Protein AF-A0A2E5JJF9-F1 (afdb_monomer)

pLDDT: mean 82.25, std 17.42, range [35.53, 98.69]

Mean predicted aligned error: 13.77 Å

Sequence (293 aa):
MITDGSVAKARISKMKNNDGVIAGKVRGDGYLSDSIPNEFDAYQDQVLAQTKLASETQARVKKNGEMWSAGLSDKELRRTLVESGVISERERRRKAAANLASHHINLRYSTSIVPQTTEIDPNHNGNNFGMALGYEYLLEHASEKFSNWSIEGTIERGISYQDIGGSGINGRIAWGALGFQLHWYPYYKPTAIRKFIPFFGVGLKRGNGDLQSAFLSQSYDVQYLGTDLHAGLRFRFKAGDELNSTSSMGMGFFAMASMENNRVNITTGVEDNIDSVYDISEVRYAFGVSAFF

Radius of gyration: 29.31 Å; Cα contacts (8 Å, |Δi|>4): 607; chains: 1; bounding box: 60×34×93 Å

Nearest PDB structures (foldseek):
  3dzm-assembly1_A  TM=4.151E-01  e=2.104E-04  Thermus thermophilus HB27
  1uyn-assembly1_X  TM=3.511E-01  e=7.162E-05  Neisseria meningitidis
  6r2q-assembly1_B  TM=2.626E-01  e=4.349E-02  Shewanella baltica
  1fep-assembly1_A  TM=2.832E-01  e=2.253E-01  Escherichia coli K-12
  4epa-assembly1_A  TM=2.631E-01  e=4.204E-01  Yersinia pestis

Foldseek 3Di:
DDDPVPVVVVVVVVPDDPPRDDQADQQPVRDGDNDDDDVVSVVVVVVVVLVDQQPVVVVLCVVVPPCSCVPPDPVRVVVVRVVSSVVVVVVVVVVVLLVDFKKKKKKKKKWFPDWQAAPLDPPQGDIKIKIKIKIKGQCCNVDVVRQQKIKIKMKMWIWHWHDWAPPRFIKIKTKIKIKMKMKGFDPDGPSDAQDWTKIKMKMKMKIKTWIDGPPDPDIFIKIKIKIKTKIKIKHWHDALSPPPDPDVKTKIKMKMKIWMKMKMATPDDDPDPTDRIDIDTTIMIMIIMMMID

Structure (mmCIF, N/CA/C/O backbone):
data_AF-A0A2E5JJF9-F1
#
_entry.id   AF-A0A2E5JJF9-F1
#
loop_
_atom_site.group_PDB
_atom_site.id
_atom_site.type_symbol
_atom_site.label_atom_id
_atom_site.label_alt_id
_atom_site.label_comp_id
_atom_site.label_asym_id
_atom_site.label_entity_id
_atom_site.label_seq_id
_atom_site.pdbx_PDB_ins_code
_atom_site.Cartn_x
_atom_site.Cartn_y
_atom_site.Cartn_z
_atom_site.occupancy
_atom_site.B_iso_or_equiv
_atom_site.auth_seq_id
_atom_site.auth_comp_id
_atom_site.auth_asym_id
_atom_site.auth_atom_id
_atom_site.pdbx_PDB_model_num
ATOM 1 N N . MET A 1 1 ? -6.969 18.461 62.561 1.00 47.62 1 MET A N 1
ATOM 2 C CA . MET A 1 1 ? -5.930 18.967 61.641 1.00 47.62 1 MET A CA 1
ATOM 3 C C . MET A 1 1 ? -4.682 18.114 61.835 1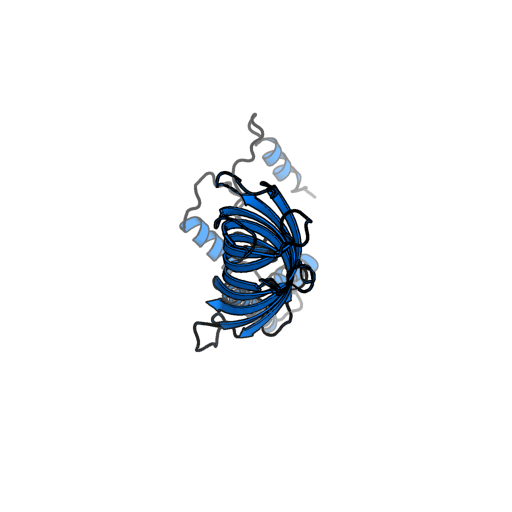.00 47.62 1 MET A C 1
ATOM 5 O O . MET A 1 1 ? -3.876 18.405 62.703 1.00 47.62 1 MET A O 1
ATOM 9 N N . ILE A 1 2 ? -4.591 17.001 61.104 1.00 35.53 2 ILE A N 1
ATOM 10 C CA . ILE A 1 2 ? -3.399 16.150 60.981 1.00 35.53 2 ILE A CA 1
ATOM 11 C C . ILE A 1 2 ? -3.338 15.796 59.494 1.00 35.53 2 ILE A C 1
ATOM 13 O O . ILE A 1 2 ? -4.333 15.373 58.912 1.00 35.53 2 ILE A O 1
ATOM 17 N N . THR A 1 3 ? -2.224 16.120 58.852 1.00 41.38 3 THR A 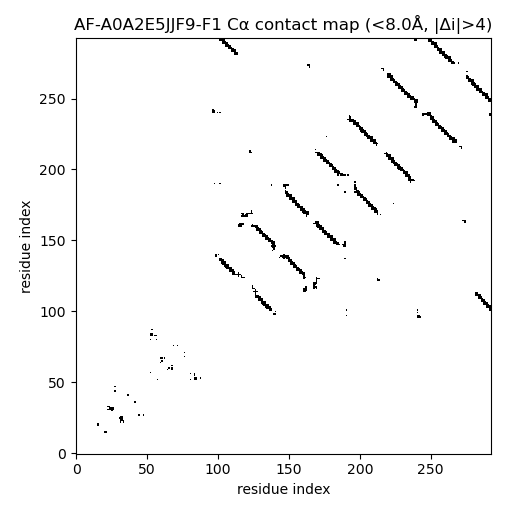N 1
ATOM 18 C CA . THR A 1 3 ? -2.034 16.068 57.403 1.00 41.38 3 THR A CA 1
ATOM 19 C C . THR A 1 3 ? -1.588 14.671 56.960 1.00 41.38 3 THR A C 1
ATOM 21 O O . THR A 1 3 ? -0.406 14.327 57.026 1.00 41.38 3 THR A O 1
ATOM 24 N N . ASP A 1 4 ? -2.535 13.898 56.419 1.00 48.16 4 ASP A N 1
ATOM 25 C CA . ASP A 1 4 ? -2.339 12.554 55.834 1.00 48.16 4 ASP A CA 1
ATOM 26 C C . ASP A 1 4 ? -1.377 12.512 54.624 1.00 48.16 4 ASP A C 1
ATOM 28 O O . ASP A 1 4 ? -0.955 11.452 54.169 1.00 48.16 4 ASP A O 1
ATOM 32 N N . GLY A 1 5 ? -0.955 13.670 54.107 1.00 46.09 5 GLY A N 1
ATOM 33 C CA . GLY A 1 5 ? -0.013 13.767 52.986 1.00 46.09 5 GLY A CA 1
ATOM 34 C C . GLY A 1 5 ? 1.461 13.517 53.338 1.00 46.09 5 GLY A C 1
ATOM 35 O O . GLY A 1 5 ? 2.289 13.406 52.431 1.00 46.09 5 GLY A O 1
ATOM 36 N N . SER A 1 6 ? 1.818 13.448 54.625 1.00 45.44 6 SER A N 1
ATOM 37 C CA . SER A 1 6 ? 3.223 13.353 55.063 1.00 45.44 6 SER A CA 1
ATOM 38 C C . SER A 1 6 ? 3.755 11.914 55.108 1.00 45.44 6 SER A C 1
ATOM 40 O O . SER A 1 6 ? 4.915 11.675 54.768 1.00 45.44 6 SER A O 1
ATOM 42 N N . VAL A 1 7 ? 2.900 10.932 55.413 1.00 50.50 7 VAL A N 1
ATOM 43 C CA . VAL A 1 7 ? 3.298 9.517 55.530 1.00 50.50 7 VAL A CA 1
ATOM 44 C C . VAL A 1 7 ? 3.497 8.870 54.153 1.00 50.50 7 VAL A C 1
ATOM 46 O O . VAL A 1 7 ? 4.432 8.091 53.960 1.00 50.50 7 VAL A O 1
ATOM 49 N N . ALA A 1 8 ? 2.687 9.254 53.160 1.00 49.91 8 ALA A N 1
ATOM 50 C CA . ALA A 1 8 ? 2.814 8.758 51.787 1.00 49.91 8 ALA A CA 1
ATOM 51 C C . ALA A 1 8 ? 4.106 9.247 51.106 1.00 49.91 8 ALA A C 1
ATOM 53 O O . ALA A 1 8 ? 4.812 8.463 50.471 1.00 49.91 8 ALA A O 1
ATOM 54 N N . LYS A 1 9 ? 4.480 10.522 51.300 1.00 49.75 9 LYS A N 1
ATOM 55 C CA . LYS A 1 9 ? 5.733 11.072 50.751 1.00 49.75 9 LYS A CA 1
ATOM 56 C C . LYS A 1 9 ? 6.980 10.502 51.439 1.00 49.75 9 LYS A C 1
ATOM 58 O O . LYS A 1 9 ? 7.976 10.272 50.760 1.00 49.75 9 LYS A O 1
ATOM 63 N N . ALA A 1 10 ? 6.906 10.199 52.738 1.00 46.06 10 ALA A N 1
ATOM 64 C CA . ALA A 1 10 ? 8.010 9.592 53.487 1.00 46.06 10 ALA A CA 1
ATOM 65 C C . ALA A 1 10 ? 8.261 8.110 53.134 1.00 46.06 10 ALA A C 1
ATOM 67 O O . ALA A 1 10 ? 9.386 7.628 53.273 1.00 46.06 10 ALA A O 1
ATOM 68 N N . ARG A 1 11 ? 7.243 7.378 52.653 1.00 48.16 11 ARG A N 1
ATOM 69 C CA . ARG A 1 11 ? 7.413 5.992 52.175 1.00 48.16 11 ARG A CA 1
ATOM 70 C C . ARG A 1 11 ? 7.998 5.921 50.765 1.00 48.16 11 ARG A C 1
ATOM 72 O O . ARG A 1 11 ? 8.868 5.092 50.526 1.00 48.16 11 ARG A O 1
ATOM 79 N N . ILE A 1 12 ? 7.618 6.840 49.875 1.00 48.91 12 ILE A N 1
AT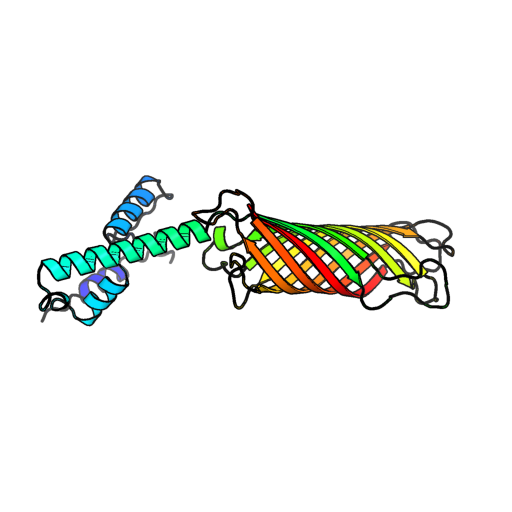OM 80 C CA . ILE A 1 12 ? 8.170 6.912 48.511 1.00 48.91 12 ILE A CA 1
ATOM 81 C C . ILE A 1 12 ? 9.648 7.346 48.531 1.00 48.91 12 ILE A C 1
ATOM 83 O O . ILE A 1 12 ? 10.447 6.845 47.744 1.00 48.91 12 ILE A O 1
ATOM 87 N N . SER A 1 13 ? 10.057 8.225 49.457 1.00 45.91 13 SER A N 1
ATOM 88 C CA . SER A 1 13 ? 11.456 8.675 49.539 1.00 45.91 13 SER A CA 1
ATOM 89 C C . SER A 1 13 ? 12.419 7.638 50.129 1.00 45.91 13 SER A C 1
ATOM 91 O O . SER A 1 13 ? 13.621 7.758 49.918 1.00 45.91 13 SER A O 1
ATOM 93 N N . LYS A 1 14 ? 11.920 6.624 50.852 1.00 45.66 14 LYS A N 1
ATOM 94 C CA . LYS A 1 14 ? 12.734 5.515 51.388 1.00 45.66 14 LYS A CA 1
ATOM 95 C C . LYS A 1 14 ? 12.866 4.319 50.436 1.00 45.66 14 LYS A C 1
ATOM 97 O O . LYS A 1 14 ? 13.541 3.360 50.787 1.00 45.66 14 LYS A O 1
ATOM 102 N N . MET A 1 15 ? 12.250 4.368 49.254 1.00 48.25 15 MET A N 1
ATOM 103 C CA . MET A 1 15 ? 12.173 3.242 48.312 1.00 48.25 15 MET A CA 1
ATOM 104 C C . MET A 1 15 ? 12.721 3.603 46.924 1.00 48.25 15 MET A C 1
ATOM 106 O O . MET A 1 15 ? 12.151 3.250 45.896 1.00 48.25 15 MET A O 1
ATOM 110 N N . LYS A 1 16 ? 13.849 4.321 46.890 1.00 43.47 16 LYS A N 1
ATOM 111 C CA . LYS A 1 16 ? 14.747 4.327 45.731 1.00 43.47 16 LYS A CA 1
ATOM 112 C C . LYS A 1 16 ? 15.924 3.413 46.060 1.00 43.47 16 LYS A C 1
ATOM 114 O O . LYS A 1 16 ? 16.729 3.759 46.918 1.00 43.47 16 LYS A O 1
ATOM 119 N N . ASN A 1 17 ? 16.018 2.265 45.391 1.00 48.81 17 ASN A N 1
ATOM 120 C CA . ASN A 1 17 ? 17.289 1.545 45.315 1.00 48.81 17 ASN A CA 1
ATOM 121 C C . ASN A 1 17 ? 18.295 2.391 44.517 1.00 48.81 17 ASN A C 1
ATOM 123 O O . ASN A 1 17 ? 17.897 3.193 43.666 1.00 48.81 17 ASN A O 1
ATOM 127 N N . ASN A 1 18 ? 19.587 2.202 44.800 1.00 47.34 18 ASN A N 1
ATOM 128 C CA . ASN A 1 18 ? 20.713 2.974 44.252 1.00 47.34 18 ASN A CA 1
ATOM 129 C C . ASN A 1 18 ? 20.815 2.998 42.712 1.00 47.34 18 ASN A C 1
ATOM 131 O O . ASN A 1 18 ? 21.579 3.799 42.184 1.00 47.34 18 ASN A O 1
ATOM 135 N N . ASP A 1 19 ? 20.005 2.215 41.996 1.00 53.25 19 ASP A N 1
ATOM 136 C CA . ASP A 1 19 ? 20.115 2.040 40.543 1.00 53.25 19 ASP A CA 1
ATOM 137 C C . ASP A 1 19 ? 19.008 2.754 39.743 1.00 53.25 19 ASP A C 1
ATOM 139 O O . ASP A 1 19 ? 18.932 2.628 38.525 1.00 53.25 19 ASP A O 1
ATOM 143 N N . GLY A 1 20 ? 18.127 3.525 40.392 1.00 47.25 20 GLY A N 1
ATOM 144 C CA . GLY A 1 20 ? 17.187 4.420 39.695 1.00 47.25 20 GLY A CA 1
ATOM 145 C C . GLY A 1 20 ? 16.074 3.748 38.870 1.00 47.25 20 GLY A C 1
ATOM 146 O O . GLY A 1 20 ? 15.291 4.457 38.237 1.00 47.25 20 GLY A O 1
ATOM 147 N N . VAL A 1 21 ? 15.950 2.419 38.895 1.00 50.19 21 VAL A N 1
ATOM 148 C CA . VAL A 1 21 ? 14.886 1.683 38.193 1.00 50.19 21 VAL A CA 1
ATOM 149 C C . VAL A 1 21 ? 13.636 1.591 39.074 1.00 50.19 21 VAL A C 1
ATOM 151 O O . VAL A 1 21 ? 13.689 1.106 40.203 1.00 50.19 21 VAL A O 1
ATOM 154 N N . ILE A 1 22 ? 12.496 2.062 38.558 1.00 48.53 22 ILE A N 1
ATOM 155 C CA . ILE A 1 22 ? 11.181 1.899 39.195 1.00 48.53 22 ILE A CA 1
ATOM 156 C C . ILE A 1 22 ? 10.766 0.433 39.023 1.00 48.53 22 ILE A C 1
ATOM 158 O O . ILE A 1 22 ? 10.322 0.034 37.947 1.00 48.53 22 ILE A O 1
ATOM 162 N N . ALA A 1 23 ? 10.950 -0.368 40.072 1.00 45.91 23 ALA A N 1
ATOM 163 C CA . ALA A 1 23 ? 10.457 -1.737 40.137 1.00 45.91 23 ALA A CA 1
ATOM 164 C C . ALA A 1 23 ? 8.933 -1.725 40.319 1.00 45.91 23 ALA A C 1
ATOM 166 O O . ALA A 1 23 ? 8.423 -1.125 41.263 1.00 45.91 23 ALA A O 1
ATOM 167 N N . GLY A 1 24 ? 8.226 -2.377 39.398 1.00 54.28 24 GLY A N 1
ATOM 168 C CA . GLY A 1 24 ? 6.827 -2.763 39.556 1.00 54.28 24 GLY A CA 1
ATOM 169 C C . GLY A 1 24 ? 5.784 -1.706 39.177 1.00 54.28 24 GLY A C 1
ATOM 170 O O . GLY A 1 24 ? 5.872 -0.513 39.473 1.00 54.28 24 GLY A O 1
ATOM 171 N N . LYS A 1 25 ? 4.724 -2.180 38.518 1.00 49.91 25 LYS A N 1
ATOM 172 C CA . LYS A 1 25 ? 3.491 -1.417 38.305 1.00 49.91 25 LYS A CA 1
ATOM 173 C C . LYS A 1 25 ? 2.701 -1.468 39.618 1.00 49.91 25 LYS A C 1
ATOM 175 O O . LYS A 1 25 ? 2.447 -2.552 40.136 1.00 49.91 25 LYS A O 1
ATOM 180 N N . VAL A 1 26 ? 2.335 -0.310 40.167 1.00 49.88 26 VAL A N 1
ATOM 181 C CA . VAL A 1 26 ? 1.533 -0.236 41.400 1.00 49.88 26 VAL A CA 1
ATOM 182 C C . VAL A 1 26 ? 0.144 -0.813 41.120 1.00 49.88 26 VAL A C 1
ATOM 184 O O . VAL A 1 26 ? -0.560 -0.324 40.230 1.00 49.88 26 VAL A O 1
ATOM 187 N N . ARG A 1 27 ? -0.230 -1.865 41.852 1.00 53.75 27 ARG A N 1
ATOM 188 C CA . ARG A 1 27 ? -1.551 -2.502 41.778 1.00 53.75 27 ARG A CA 1
ATOM 189 C C . ARG A 1 27 ? -2.636 -1.580 42.344 1.00 53.75 27 ARG A C 1
ATOM 191 O O . ARG A 1 27 ? -2.353 -0.631 43.076 1.00 53.75 27 ARG A O 1
ATOM 198 N N . GLY A 1 28 ? -3.899 -1.865 42.022 1.00 47.53 28 GLY A N 1
ATOM 199 C CA . GLY A 1 28 ? -5.055 -1.089 42.498 1.00 47.53 28 GLY A CA 1
ATOM 200 C C . GLY A 1 28 ? -5.261 -1.093 44.021 1.00 47.53 28 GLY A C 1
ATOM 201 O O . GLY A 1 28 ? -6.000 -0.252 44.524 1.00 47.53 28 GLY A O 1
ATOM 202 N N . ASP A 1 29 ? -4.596 -1.998 44.738 1.00 55.09 29 ASP A N 1
ATOM 203 C CA . ASP A 1 29 ? -4.593 -2.144 46.199 1.00 55.09 29 ASP A CA 1
ATOM 204 C C . ASP A 1 29 ? -3.368 -1.494 46.883 1.00 55.09 29 ASP A C 1
ATOM 206 O O . ASP A 1 29 ? -3.273 -1.488 48.110 1.00 55.09 29 ASP A O 1
ATOM 210 N N . GLY A 1 30 ? -2.445 -0.915 46.106 1.00 51.53 30 GLY A N 1
ATOM 211 C CA . GLY A 1 30 ? -1.256 -0.223 46.606 1.00 51.53 30 GLY A CA 1
ATOM 212 C C . GLY A 1 30 ? -0.003 -1.088 46.781 1.00 51.53 30 GLY A C 1
ATOM 213 O O . GLY A 1 30 ? 1.016 -0.550 47.219 1.00 51.53 30 GLY A O 1
ATOM 214 N N . TYR A 1 31 ? -0.026 -2.377 46.421 1.00 49.78 31 TYR A N 1
ATOM 215 C CA . TYR A 1 31 ? 1.162 -3.242 46.466 1.00 49.78 31 TYR A CA 1
ATOM 216 C C . TYR A 1 31 ? 1.918 -3.266 45.123 1.00 49.78 31 TYR A C 1
ATOM 218 O O . TYR A 1 31 ? 1.329 -3.133 44.049 1.00 49.78 31 TYR A O 1
ATOM 226 N N . LEU A 1 32 ? 3.246 -3.418 45.174 1.00 49.44 32 LEU A N 1
ATOM 227 C CA . LEU A 1 32 ? 4.092 -3.613 43.990 1.00 49.44 32 LEU A CA 1
ATOM 228 C C . LEU A 1 32 ? 4.135 -5.106 43.642 1.00 49.44 32 LEU A C 1
ATOM 230 O O . LEU A 1 32 ? 4.404 -5.931 44.512 1.00 49.44 32 LEU A O 1
ATOM 234 N N . SER A 1 33 ? 3.850 -5.445 42.383 1.00 51.59 33 SER A N 1
ATOM 235 C CA . SER A 1 33 ? 4.038 -6.801 41.852 1.00 51.59 33 SER A CA 1
ATOM 236 C C . SER A 1 33 ? 5.351 -6.865 41.071 1.00 51.59 33 SER A C 1
ATOM 238 O O . SER A 1 33 ? 5.510 -6.140 40.086 1.00 51.59 33 SER A O 1
ATOM 240 N N . ASP A 1 34 ? 6.268 -7.725 41.522 1.00 53.38 34 ASP A N 1
ATOM 241 C CA . ASP A 1 34 ? 7.539 -8.055 40.853 1.00 53.38 34 ASP A CA 1
ATOM 242 C C . ASP A 1 34 ? 7.421 -9.286 39.926 1.00 53.38 34 ASP A C 1
ATOM 244 O O . ASP A 1 34 ? 8.420 -9.754 39.379 1.00 53.38 34 ASP A O 1
ATOM 248 N N . SER A 1 35 ? 6.219 -9.839 39.726 1.00 51.75 35 SER A N 1
ATOM 249 C CA . SER A 1 35 ? 6.030 -11.076 38.958 1.00 51.75 35 SER A CA 1
ATOM 250 C C . SER A 1 35 ? 5.452 -10.854 37.559 1.00 51.75 35 SER A C 1
ATOM 252 O O . SER A 1 35 ? 4.595 -10.000 37.334 1.00 51.75 35 SER A O 1
ATOM 254 N N . ILE A 1 36 ? 5.917 -11.697 36.631 1.00 57.97 36 ILE A N 1
ATOM 255 C CA . ILE A 1 36 ? 5.393 -11.906 35.272 1.00 57.97 36 ILE A CA 1
ATOM 256 C C . ILE A 1 36 ? 3.852 -11.962 35.324 1.00 57.97 36 ILE A C 1
ATOM 258 O O . ILE A 1 36 ? 3.325 -12.633 36.214 1.00 57.97 36 ILE A O 1
ATOM 262 N N . PRO A 1 37 ? 3.127 -11.273 34.416 1.00 54.81 37 PRO A N 1
ATOM 263 C CA . PRO A 1 37 ? 1.670 -11.156 34.468 1.00 54.81 37 PRO A CA 1
ATOM 264 C C . PRO A 1 37 ? 1.000 -12.532 34.563 1.00 54.81 37 PRO A C 1
ATOM 266 O O . PRO A 1 37 ? 1.043 -13.327 33.627 1.00 54.81 37 PRO A O 1
ATOM 269 N N . ASN A 1 38 ? 0.403 -12.799 35.723 1.00 66.50 38 ASN A N 1
ATOM 270 C CA . ASN A 1 38 ? -0.331 -14.018 36.036 1.00 66.50 38 ASN A CA 1
ATOM 271 C C . ASN A 1 38 ? -1.813 -13.820 35.677 1.00 66.50 38 ASN A C 1
ATOM 273 O O . ASN A 1 38 ? -2.389 -12.769 35.965 1.00 66.50 38 ASN A O 1
ATOM 277 N N . GLU A 1 39 ? -2.452 -14.832 35.089 1.00 63.94 39 GLU A N 1
ATOM 278 C CA . GLU A 1 39 ? -3.895 -14.844 34.803 1.00 63.94 39 GLU A CA 1
ATOM 279 C C . GLU A 1 39 ? -4.748 -14.561 36.050 1.00 63.94 39 GLU A C 1
ATOM 281 O O . GLU A 1 39 ? -5.809 -13.946 35.949 1.00 63.94 39 GLU A O 1
ATOM 286 N N . PHE A 1 40 ? -4.263 -14.928 37.239 1.00 60.50 40 PHE A N 1
ATOM 287 C CA . PHE A 1 40 ? -4.909 -14.597 38.509 1.00 60.50 40 PHE A CA 1
ATOM 288 C C . PHE A 1 40 ? -4.896 -13.092 38.813 1.00 60.50 40 PHE A C 1
ATOM 290 O O . PHE A 1 40 ? -5.887 -12.555 39.307 1.00 60.50 40 PHE A O 1
ATOM 297 N N . ASP A 1 41 ? -3.807 -12.396 38.483 1.00 62.22 41 ASP A N 1
ATOM 298 C CA . ASP A 1 41 ? -3.701 -10.946 38.660 1.00 62.22 41 ASP A CA 1
ATOM 299 C C . ASP A 1 41 ? -4.609 -10.227 37.659 1.00 62.22 41 ASP A C 1
ATOM 301 O O . ASP A 1 41 ? -5.312 -9.289 38.030 1.00 62.22 41 ASP A O 1
ATOM 305 N N . ALA A 1 42 ? -4.673 -10.728 36.420 1.00 66.75 42 ALA A N 1
ATOM 306 C CA . ALA A 1 42 ? -5.621 -10.255 35.418 1.00 66.75 42 ALA A CA 1
ATOM 307 C C . ALA A 1 42 ? -7.078 -10.481 35.860 1.00 66.75 42 ALA A C 1
ATOM 309 O O . ALA A 1 42 ? -7.910 -9.593 35.679 1.00 66.75 42 ALA A O 1
ATOM 310 N N . TYR A 1 43 ? -7.385 -11.622 36.487 1.00 68.62 43 TYR A N 1
ATOM 311 C CA . TYR A 1 43 ? -8.704 -11.920 37.049 1.00 68.62 43 TYR A CA 1
ATOM 312 C C . TYR A 1 43 ? -9.048 -11.011 38.237 1.00 68.62 43 TYR A C 1
ATOM 314 O O . TYR A 1 43 ? -10.144 -10.454 38.278 1.00 68.62 43 TYR A O 1
ATOM 322 N N . GLN A 1 44 ? -8.126 -10.791 39.180 1.00 59.69 44 GLN A N 1
ATOM 323 C CA . GLN A 1 44 ? -8.341 -9.849 40.285 1.00 59.69 44 GLN A CA 1
ATOM 324 C C . GLN A 1 44 ? -8.527 -8.415 39.787 1.00 59.69 44 GLN A C 1
ATOM 326 O O . GLN A 1 44 ? -9.444 -7.732 40.244 1.00 59.69 44 GLN A O 1
ATOM 331 N N . ASP A 1 45 ? -7.730 -7.973 38.814 1.00 61.28 45 ASP A N 1
ATOM 332 C CA . ASP A 1 45 ? -7.908 -6.672 38.170 1.00 61.28 45 ASP A CA 1
ATOM 333 C C . ASP A 1 45 ? -9.264 -6.586 37.449 1.00 61.28 45 ASP A C 1
ATOM 335 O O . ASP A 1 45 ? -9.909 -5.536 37.468 1.00 61.28 45 ASP A O 1
ATOM 339 N N . GLN A 1 46 ? -9.746 -7.691 36.871 1.00 59.97 46 GLN A N 1
ATOM 340 C CA . GLN A 1 46 ? -11.066 -7.788 36.245 1.00 59.97 46 GLN A CA 1
ATOM 341 C C . GLN A 1 46 ? -12.204 -7.710 37.279 1.00 59.97 46 GLN A C 1
ATOM 343 O O . GLN A 1 46 ? -13.185 -7.004 37.046 1.00 59.97 46 GLN A O 1
ATOM 348 N N . VAL A 1 47 ? -12.066 -8.355 38.440 1.00 58.06 47 VAL A N 1
ATOM 349 C CA . VAL A 1 47 ? -13.027 -8.291 39.561 1.00 58.06 47 VAL A CA 1
ATOM 350 C C . VAL A 1 47 ? -13.024 -6.905 40.224 1.00 58.06 47 VAL A C 1
ATOM 352 O O . VAL A 1 47 ? -14.084 -6.352 40.531 1.00 58.06 47 VAL A O 1
ATOM 355 N N . LEU A 1 48 ? -11.853 -6.285 40.380 1.00 54.00 48 LEU A N 1
ATOM 356 C CA . LEU A 1 48 ? -11.712 -4.907 40.866 1.00 54.00 48 LEU A CA 1
ATOM 357 C C . LEU A 1 48 ? -12.245 -3.886 39.851 1.00 54.00 48 LEU A C 1
ATOM 359 O O . LEU A 1 48 ? -12.797 -2.853 40.228 1.00 54.00 48 LEU A O 1
ATOM 363 N N . ALA A 1 49 ? -12.130 -4.171 38.552 1.00 55.59 49 ALA A N 1
ATOM 364 C CA . ALA A 1 49 ? -12.779 -3.388 37.507 1.00 55.59 49 ALA A CA 1
ATOM 365 C C . ALA A 1 49 ? -14.310 -3.547 37.532 1.00 55.59 49 ALA A C 1
ATOM 367 O O . ALA A 1 49 ? -15.007 -2.565 37.292 1.00 55.59 49 ALA A O 1
ATOM 368 N N . GLN A 1 50 ? -14.838 -4.727 37.884 1.00 50.75 50 GLN A N 1
ATOM 369 C CA . GLN A 1 50 ? -16.280 -4.957 38.074 1.00 50.75 50 GLN A CA 1
ATOM 370 C C . GLN A 1 50 ? -16.856 -4.217 39.292 1.00 50.75 50 GLN A C 1
ATOM 372 O O . GLN A 1 50 ? -18.042 -3.899 39.307 1.00 50.75 50 GLN A O 1
ATOM 377 N N . THR A 1 51 ? -16.034 -3.910 40.300 1.00 52.00 51 THR A N 1
ATOM 378 C CA . THR A 1 51 ? -16.447 -3.147 41.496 1.00 52.00 51 THR A CA 1
ATOM 379 C C . THR A 1 51 ? -16.247 -1.639 41.364 1.00 52.00 51 THR A C 1
ATOM 381 O O . THR A 1 51 ? -16.688 -0.876 42.227 1.00 52.00 51 THR A O 1
ATOM 384 N N . LYS A 1 52 ? -15.626 -1.163 40.280 1.00 59.44 52 LYS A N 1
ATOM 385 C CA . LYS A 1 52 ? -15.501 0.273 40.029 1.00 59.44 52 LYS A CA 1
ATOM 386 C C . LYS A 1 52 ? -16.842 0.834 39.566 1.00 59.44 52 LYS A C 1
ATOM 388 O O . LYS A 1 52 ? -17.359 0.473 38.515 1.00 59.44 52 LYS A O 1
ATOM 393 N N . LEU A 1 53 ? -17.362 1.785 40.342 1.00 62.44 53 LEU A N 1
ATOM 394 C CA . LEU A 1 53 ? -18.454 2.669 39.928 1.00 62.44 53 LEU A CA 1
ATOM 395 C C . LEU A 1 53 ? -18.164 3.223 38.525 1.00 62.44 53 LEU A C 1
ATOM 397 O O . LEU A 1 53 ? -17.011 3.547 38.230 1.00 62.44 53 LEU A O 1
ATOM 401 N N . ALA A 1 54 ? -19.189 3.366 37.681 1.00 66.44 54 ALA A N 1
ATOM 402 C CA . ALA A 1 54 ? -19.039 3.985 36.365 1.00 66.44 54 ALA A CA 1
ATOM 403 C C . ALA A 1 54 ? -18.315 5.341 36.481 1.00 66.44 54 ALA A C 1
ATOM 405 O O . ALA A 1 54 ? -18.501 6.066 37.463 1.00 66.44 54 ALA A O 1
ATOM 406 N N . SER A 1 55 ? -17.497 5.699 35.488 1.00 68.44 55 SER A N 1
ATOM 407 C CA . SER A 1 55 ? -16.666 6.917 35.505 1.00 68.44 55 SER A CA 1
ATOM 408 C C . SER A 1 55 ? -17.476 8.190 35.780 1.00 68.44 55 SER A C 1
ATOM 410 O O . SER A 1 55 ? -17.014 9.067 36.506 1.00 68.44 55 SER A O 1
ATOM 412 N N . GLU A 1 56 ? -18.712 8.267 35.284 1.00 68.00 56 GLU A N 1
ATOM 413 C CA . GLU A 1 56 ? -19.645 9.362 35.569 1.00 68.00 56 GLU A CA 1
ATOM 414 C C . GLU A 1 56 ? -20.085 9.405 37.036 1.00 68.00 56 GLU A C 1
ATOM 416 O O . GLU A 1 56 ? -20.135 10.477 37.643 1.00 68.00 56 GLU A O 1
ATOM 421 N N . THR A 1 57 ? -20.377 8.247 37.635 1.00 71.88 57 THR A N 1
ATOM 422 C CA . THR A 1 57 ? -20.721 8.155 39.058 1.00 71.88 57 THR A CA 1
ATOM 423 C C . THR A 1 57 ? -19.510 8.513 39.914 1.00 71.88 57 THR A C 1
ATOM 425 O O . THR A 1 57 ? -19.645 9.301 40.844 1.00 71.88 57 THR A O 1
ATOM 428 N N . GLN A 1 58 ? -18.310 8.052 39.549 1.00 74.12 58 GLN A N 1
ATOM 429 C CA . GLN A 1 58 ? -17.069 8.465 40.214 1.00 74.12 58 G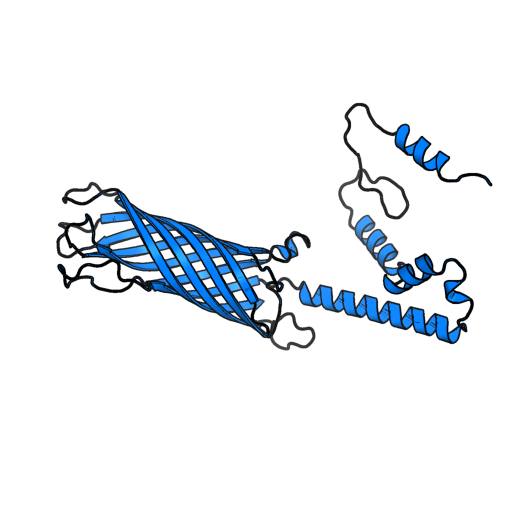LN A CA 1
ATOM 430 C C . GLN A 1 58 ? -16.813 9.970 40.083 1.00 74.12 58 GLN A C 1
ATOM 432 O O . GLN A 1 58 ? -16.416 10.606 41.056 1.00 74.12 58 GLN A O 1
ATOM 437 N N . ALA A 1 59 ? -17.069 10.566 38.916 1.00 76.00 59 ALA A N 1
ATOM 438 C CA . ALA A 1 59 ? -16.923 12.004 38.708 1.00 76.00 59 ALA A CA 1
ATOM 439 C C . ALA A 1 59 ? -17.919 12.809 39.558 1.00 76.00 59 ALA A C 1
ATOM 441 O O . ALA A 1 59 ? -17.543 13.831 40.135 1.00 76.00 59 ALA A O 1
ATOM 442 N N . ARG A 1 60 ? -19.165 12.334 39.696 1.00 75.62 60 ARG A N 1
ATOM 443 C CA . ARG A 1 60 ? -20.174 12.941 40.582 1.00 75.62 60 ARG A CA 1
ATOM 444 C C . ARG A 1 60 ? -19.797 12.816 42.056 1.00 75.62 60 ARG A C 1
ATOM 446 O O . ARG A 1 60 ? -19.864 13.816 42.763 1.00 75.62 60 ARG A O 1
ATOM 453 N N . VAL A 1 61 ? -19.342 11.641 42.493 1.00 82.00 61 VAL A N 1
ATOM 454 C CA . VAL A 1 61 ? -18.828 11.410 43.856 1.00 82.00 61 VAL A CA 1
ATOM 455 C C . VAL A 1 61 ? -17.639 12.328 44.136 1.00 82.00 61 VAL A C 1
ATOM 457 O O . VAL A 1 61 ? -17.596 12.999 45.158 1.00 82.00 61 VAL A O 1
ATOM 460 N N . LYS A 1 62 ? -16.694 12.434 43.197 1.00 83.75 62 LYS A N 1
ATOM 461 C CA . LYS A 1 62 ? -15.510 13.290 43.341 1.00 83.75 62 LYS A CA 1
ATOM 462 C C . LYS A 1 62 ? -15.861 14.781 43.381 1.00 83.75 62 LYS A C 1
ATOM 464 O O . LYS A 1 62 ? -15.203 15.532 44.092 1.00 83.75 62 LYS A O 1
ATOM 469 N N . LYS A 1 63 ? -16.874 15.214 42.622 1.00 84.62 63 LYS A N 1
ATOM 470 C CA . LYS A 1 63 ? -17.332 16.613 42.581 1.00 84.62 63 LYS A CA 1
ATOM 471 C C . LYS A 1 63 ? -18.137 17.003 43.823 1.00 84.62 63 LYS A C 1
ATOM 473 O O . LYS A 1 63 ? -17.969 18.109 44.323 1.00 84.62 63 LYS A O 1
ATOM 478 N N . ASN A 1 64 ? -19.007 16.112 44.292 1.00 81.81 64 ASN A N 1
ATOM 479 C CA . ASN A 1 64 ? -19.986 16.415 45.338 1.00 81.81 64 ASN A CA 1
ATOM 480 C C . ASN A 1 64 ? -19.590 15.858 46.721 1.00 81.81 64 ASN A C 1
ATOM 482 O O . ASN A 1 64 ? -20.271 16.137 47.707 1.00 81.81 64 ASN A O 1
ATOM 486 N N . GLY A 1 65 ? -18.500 15.090 46.808 1.00 83.25 65 GLY A N 1
ATOM 487 C CA . GLY A 1 65 ? -18.009 14.488 48.047 1.00 83.25 65 GLY A CA 1
ATOM 488 C C . GLY A 1 65 ? -19.000 13.493 48.649 1.00 83.25 65 GLY A C 1
ATOM 489 O O . GLY A 1 65 ? -19.803 12.886 47.943 1.00 83.25 65 GLY A O 1
ATOM 490 N N . GLU A 1 66 ? -18.971 13.345 49.972 1.00 76.75 66 GLU A N 1
ATOM 491 C CA . GLU A 1 66 ? -19.859 12.441 50.721 1.00 76.75 66 GLU A CA 1
ATOM 492 C C . GLU A 1 66 ? -21.352 12.768 50.546 1.00 76.75 66 GLU A C 1
ATOM 494 O O . GLU A 1 66 ? -22.194 11.886 50.672 1.00 76.75 66 GLU A O 1
ATOM 499 N N . MET A 1 67 ? -21.695 14.007 50.174 1.00 82.50 67 MET A N 1
ATOM 500 C CA . MET A 1 67 ? -23.085 14.441 50.003 1.00 82.50 67 MET A CA 1
ATOM 501 C C . MET A 1 67 ? -23.677 14.150 48.619 1.00 82.50 67 MET A C 1
ATOM 503 O O . MET A 1 67 ? -24.816 14.526 48.348 1.00 82.50 67 MET A O 1
ATOM 507 N N . TRP A 1 68 ? -22.954 13.465 47.730 1.00 82.56 68 TRP A N 1
ATOM 508 C CA . TRP A 1 68 ? -23.445 13.175 46.377 1.00 82.56 68 TRP A CA 1
ATOM 509 C C . TRP A 1 68 ? -24.759 12.369 46.353 1.00 82.56 68 TRP A C 1
ATOM 511 O O . TRP A 1 68 ? -25.522 12.487 45.394 1.00 82.56 68 TRP A O 1
ATOM 521 N N . SER A 1 69 ? -25.018 11.577 47.397 1.00 82.62 69 SER A N 1
ATOM 522 C CA . SER A 1 69 ? -26.219 10.759 47.585 1.00 82.62 69 SER A CA 1
ATOM 523 C C . SER A 1 69 ? -27.265 11.381 48.515 1.00 82.62 69 SER A C 1
ATOM 525 O O . SER A 1 69 ? -28.371 10.857 48.595 1.00 82.62 69 SER A O 1
ATOM 527 N N . ALA A 1 70 ? -26.955 12.488 49.200 1.00 82.50 70 ALA A N 1
ATOM 528 C CA . ALA A 1 70 ? -27.758 13.006 50.315 1.00 82.50 70 ALA A CA 1
ATOM 529 C C . ALA A 1 70 ? -29.178 13.462 49.923 1.00 82.50 70 ALA A C 1
ATOM 531 O O . ALA A 1 70 ? -30.055 13.540 50.777 1.00 82.50 70 ALA A O 1
ATOM 532 N N . GLY A 1 71 ? -29.407 13.762 48.640 1.00 82.50 71 GLY A N 1
ATOM 533 C CA . GLY A 1 71 ? -30.716 14.145 48.100 1.00 82.50 71 GLY A CA 1
ATOM 534 C C . GLY A 1 71 ? -31.429 13.050 47.304 1.00 82.50 71 GLY A C 1
ATOM 535 O O . GLY A 1 71 ? -32.470 13.333 46.719 1.00 82.50 71 GLY A O 1
ATOM 536 N N . LEU A 1 72 ? -30.869 11.839 47.223 1.00 86.12 72 LEU A N 1
ATOM 537 C CA . LEU A 1 72 ? -31.450 10.731 46.464 1.00 86.12 72 LEU A CA 1
ATOM 538 C C . LEU A 1 72 ? -32.124 9.751 47.419 1.00 86.12 72 LEU A C 1
ATOM 540 O O . LEU A 1 72 ? -31.516 9.298 48.387 1.00 86.12 72 LEU A O 1
ATOM 544 N N . SER A 1 73 ? -33.361 9.368 47.118 1.00 87.62 73 SER A N 1
ATOM 545 C CA . SER A 1 73 ? -33.983 8.225 47.787 1.00 87.62 73 SER A CA 1
ATOM 546 C C . SER A 1 73 ? -33.267 6.921 47.409 1.00 87.62 73 SER A C 1
ATOM 548 O O . SER A 1 73 ? -32.713 6.801 46.315 1.00 87.62 73 SER A O 1
ATOM 550 N N . ASP A 1 74 ? -33.342 5.895 48.260 1.00 83.38 74 ASP A N 1
ATOM 551 C CA . ASP A 1 74 ? -32.764 4.564 47.993 1.00 83.38 74 ASP A CA 1
ATOM 552 C C . ASP A 1 74 ? -33.145 4.004 46.614 1.00 83.38 74 ASP A C 1
ATOM 554 O O . ASP A 1 74 ? -32.341 3.375 45.920 1.00 83.38 74 ASP A O 1
ATOM 558 N N . LYS A 1 75 ? -34.385 4.264 46.184 1.00 81.12 75 LYS A N 1
ATOM 559 C CA . LYS A 1 75 ? -34.896 3.829 44.883 1.00 81.12 75 LYS A CA 1
ATOM 560 C C . LYS A 1 75 ? -34.205 4.559 43.729 1.00 81.12 75 LYS A C 1
ATOM 562 O O . LYS A 1 75 ? -33.864 3.926 42.729 1.00 81.12 75 LYS A O 1
ATOM 567 N N . GLU A 1 76 ? -33.979 5.862 43.860 1.00 81.31 76 GLU A N 1
ATOM 568 C CA . GLU A 1 76 ? -33.279 6.683 42.864 1.00 81.31 76 GLU A CA 1
ATOM 569 C C . GLU A 1 76 ? -31.781 6.383 42.830 1.00 81.31 76 GLU A C 1
ATOM 571 O O . GLU A 1 76 ? -31.180 6.344 41.756 1.00 81.31 76 GLU A O 1
ATOM 576 N N . LEU A 1 77 ? -31.184 6.100 43.985 1.00 81.00 77 LEU A N 1
ATOM 577 C CA . LEU A 1 77 ? -29.774 5.756 44.111 1.00 81.00 77 LEU A CA 1
ATOM 578 C C . LEU A 1 77 ? -29.493 4.389 43.471 1.00 81.00 77 LEU A C 1
ATOM 580 O O . LEU A 1 77 ? -28.606 4.276 42.621 1.00 81.00 77 LEU A O 1
ATOM 584 N N . ARG A 1 78 ? -30.328 3.378 43.759 1.00 78.56 78 ARG A N 1
ATOM 585 C CA . ARG A 1 78 ? -30.289 2.078 43.064 1.00 78.56 78 ARG A CA 1
ATOM 586 C C . ARG A 1 78 ? -30.479 2.247 41.560 1.00 78.56 78 ARG A C 1
ATOM 588 O O . ARG A 1 78 ? -29.721 1.663 40.792 1.00 78.56 78 ARG A O 1
ATOM 595 N N . ARG A 1 79 ? -31.465 3.040 41.129 1.00 80.94 79 ARG A N 1
ATOM 596 C CA . ARG A 1 79 ? -31.707 3.299 39.703 1.00 80.94 79 ARG A CA 1
ATOM 597 C C . ARG A 1 79 ? -30.485 3.924 39.034 1.00 80.94 79 ARG A C 1
ATOM 599 O O . ARG A 1 79 ? -30.072 3.440 37.991 1.00 80.94 79 ARG A O 1
ATOM 606 N N . THR A 1 80 ? -29.875 4.924 39.661 1.00 80.56 80 THR A N 1
ATOM 607 C CA . THR A 1 80 ? -28.700 5.623 39.123 1.00 80.56 80 THR A CA 1
ATOM 608 C C . THR A 1 80 ? -27.484 4.698 39.025 1.00 80.56 80 THR A C 1
ATOM 610 O O . THR A 1 80 ? -26.762 4.748 38.033 1.00 80.56 80 THR A O 1
ATOM 613 N N . LEU A 1 81 ? -27.268 3.826 40.016 1.00 77.25 81 LEU A N 1
ATOM 614 C CA . LEU A 1 81 ? -26.198 2.820 39.990 1.00 77.25 81 LEU A CA 1
ATOM 615 C C . LEU A 1 81 ? -26.432 1.742 38.926 1.00 77.25 81 LEU A C 1
ATOM 617 O O . LEU A 1 81 ? -25.497 1.336 38.240 1.00 77.25 81 LEU A O 1
ATOM 621 N N . VAL A 1 82 ? -27.676 1.283 38.769 1.00 77.69 82 VAL A N 1
ATOM 622 C CA . VAL A 1 82 ? -28.037 0.303 37.736 1.00 77.69 82 VAL A CA 1
ATOM 623 C C . VAL A 1 82 ? -27.906 0.921 36.347 1.00 77.69 82 VAL A C 1
ATOM 625 O O . VAL A 1 82 ? -27.303 0.312 35.472 1.00 77.69 82 VAL A O 1
ATOM 628 N N . GLU A 1 83 ? -28.413 2.136 36.138 1.00 77.94 83 GLU A N 1
ATOM 629 C CA . GLU A 1 83 ? -28.293 2.849 34.863 1.00 77.94 83 GLU A CA 1
ATOM 630 C C . GLU A 1 83 ? -26.825 3.111 34.511 1.00 77.94 83 GLU A C 1
ATOM 632 O O . GLU A 1 83 ? -26.422 2.851 33.379 1.00 77.94 83 GLU A O 1
ATOM 637 N N . SER A 1 84 ? -25.997 3.534 35.472 1.00 76.69 84 SER A N 1
ATOM 638 C CA . SER A 1 84 ? -24.574 3.774 35.217 1.00 76.69 84 SER A CA 1
ATOM 639 C C . SER A 1 84 ? -23.794 2.481 34.953 1.00 76.69 84 SER A C 1
ATOM 641 O O . SER A 1 84 ? -22.949 2.449 34.055 1.00 76.69 84 SER A O 1
ATOM 643 N N . GLY A 1 85 ? -24.130 1.388 35.647 1.00 73.88 85 GLY A N 1
ATOM 644 C CA . GLY A 1 85 ? -23.600 0.053 35.367 1.00 73.88 85 GLY A CA 1
ATOM 645 C C . GLY A 1 85 ? -24.003 -0.460 33.982 1.00 73.88 85 GLY A C 1
ATOM 646 O O . GLY A 1 85 ? -23.163 -0.965 33.241 1.00 73.88 85 GLY A O 1
ATOM 647 N N . VAL A 1 86 ? -25.263 -0.263 33.581 1.00 75.75 86 VAL A N 1
ATOM 648 C CA . VAL A 1 86 ? -25.760 -0.625 32.244 1.00 75.75 86 VAL A CA 1
ATOM 649 C C . VAL A 1 86 ? -25.084 0.209 31.157 1.00 75.75 86 VAL A C 1
ATOM 651 O O . VAL A 1 86 ? -24.722 -0.342 30.119 1.00 75.75 86 VAL A O 1
ATOM 654 N N . ILE A 1 87 ? -24.878 1.511 31.373 1.00 70.81 87 ILE A N 1
ATOM 655 C CA . ILE A 1 87 ? -24.161 2.383 30.429 1.00 70.81 87 ILE A CA 1
ATOM 656 C C . ILE A 1 87 ? -22.705 1.933 30.295 1.00 70.81 87 ILE A C 1
ATOM 658 O O . ILE A 1 87 ? -22.238 1.745 29.173 1.00 70.81 87 ILE A O 1
ATOM 662 N N . SER A 1 88 ? -22.013 1.685 31.410 1.00 69.19 88 SER A N 1
ATOM 663 C CA . SER A 1 88 ? -20.623 1.218 31.399 1.00 69.19 88 SER A CA 1
ATOM 664 C C . SER A 1 88 ? -20.480 -0.142 30.714 1.00 69.19 88 SER A C 1
ATOM 666 O O . SER A 1 88 ? -19.602 -0.319 29.872 1.00 69.19 88 SER A O 1
ATOM 668 N N . GLU A 1 89 ? -21.380 -1.083 30.992 1.00 67.88 89 GLU A N 1
ATOM 669 C CA . GLU A 1 89 ? -21.392 -2.392 30.338 1.00 67.88 89 GLU A CA 1
ATOM 670 C C . GLU A 1 89 ? -21.734 -2.273 28.847 1.00 67.88 89 GLU A C 1
ATOM 672 O O . GLU A 1 89 ? -21.160 -2.974 28.014 1.00 67.88 89 GLU A O 1
ATOM 677 N N . ARG A 1 90 ? -22.623 -1.348 28.473 1.00 72.00 90 ARG A N 1
ATOM 678 C CA . ARG A 1 90 ? -22.944 -1.059 27.072 1.00 72.00 90 ARG A CA 1
ATOM 679 C C . ARG A 1 90 ? -21.757 -0.440 26.341 1.00 72.00 90 ARG A C 1
ATOM 681 O O . ARG A 1 90 ? -21.494 -0.824 25.204 1.00 72.00 90 ARG A O 1
ATOM 688 N N . GLU A 1 91 ? -21.021 0.468 26.974 1.00 66.75 91 GLU A N 1
ATOM 689 C CA . GLU A 1 91 ? -19.770 1.007 26.440 1.00 66.75 91 GLU A CA 1
ATOM 690 C C . GLU A 1 91 ? -18.688 -0.064 26.341 1.00 66.75 91 GLU A C 1
ATOM 692 O O . GLU A 1 91 ? -18.026 -0.146 25.310 1.00 66.75 91 GLU A O 1
ATOM 697 N N . ARG A 1 92 ? -18.543 -0.926 27.354 1.00 68.06 92 ARG A N 1
ATOM 698 C CA . ARG A 1 92 ? -17.612 -2.061 27.336 1.00 68.06 92 ARG A CA 1
ATOM 699 C C . ARG A 1 92 ? -17.930 -3.002 26.188 1.00 68.06 92 ARG A C 1
ATOM 701 O O . ARG A 1 92 ? -17.034 -3.333 25.424 1.00 68.06 92 ARG A O 1
ATOM 708 N N . ARG A 1 93 ? -19.197 -3.385 26.020 1.00 66.00 93 ARG A N 1
ATOM 709 C CA . ARG A 1 93 ? -19.655 -4.227 24.905 1.00 66.00 93 ARG A CA 1
ATOM 710 C C . ARG A 1 93 ? -19.464 -3.542 23.564 1.00 66.00 93 ARG A C 1
ATOM 712 O O . ARG A 1 93 ? -19.058 -4.192 22.614 1.00 66.00 93 ARG A O 1
ATOM 719 N N . ARG A 1 94 ? -19.705 -2.232 23.484 1.00 66.25 94 ARG A N 1
ATOM 720 C CA . ARG A 1 94 ? -19.467 -1.451 22.267 1.00 66.25 94 ARG A CA 1
ATOM 721 C C . ARG A 1 94 ? -17.981 -1.379 21.925 1.00 66.25 94 ARG A C 1
ATOM 723 O O . ARG A 1 94 ? -17.650 -1.505 20.757 1.00 66.25 94 ARG A O 1
ATOM 730 N N . LYS A 1 95 ? -17.104 -1.204 22.917 1.00 63.97 95 LYS A N 1
ATOM 731 C CA . LYS A 1 95 ? -15.647 -1.254 22.740 1.00 63.97 95 LYS A CA 1
ATOM 732 C C . LYS A 1 95 ? -15.181 -2.659 22.374 1.00 63.97 95 LYS A C 1
ATOM 734 O O . LYS A 1 95 ? -14.404 -2.791 21.451 1.00 63.97 95 LYS A O 1
ATOM 739 N N . ALA A 1 96 ? -15.685 -3.694 23.040 1.00 64.31 96 ALA A N 1
ATOM 740 C CA . ALA A 1 96 ? -15.352 -5.084 22.745 1.00 64.31 96 ALA A CA 1
ATOM 741 C C . ALA A 1 96 ? -15.802 -5.493 21.335 1.00 64.31 96 ALA A C 1
ATOM 743 O O . ALA A 1 96 ? -15.042 -6.133 20.626 1.00 64.31 96 ALA A O 1
ATOM 744 N N . ALA A 1 97 ? -16.992 -5.064 20.907 1.00 62.03 97 ALA A N 1
ATOM 745 C CA . ALA A 1 97 ? -17.477 -5.279 19.547 1.00 62.03 97 ALA A CA 1
ATOM 746 C C . ALA A 1 97 ? -16.686 -4.456 18.517 1.00 62.03 97 ALA A C 1
ATOM 748 O O . ALA A 1 97 ? -16.322 -4.974 17.474 1.00 62.03 97 ALA A O 1
ATOM 749 N N . ALA A 1 98 ? -16.354 -3.197 18.825 1.00 58.47 98 ALA A N 1
ATOM 750 C CA . ALA A 1 98 ? -15.522 -2.362 17.955 1.00 58.47 98 ALA A CA 1
ATOM 751 C C . ALA A 1 98 ? -14.043 -2.801 17.898 1.00 58.47 98 ALA A C 1
ATOM 753 O O . ALA A 1 98 ? -13.338 -2.394 16.979 1.00 58.47 98 ALA A O 1
ATOM 754 N N . ASN A 1 99 ? -13.592 -3.604 18.869 1.00 57.59 99 ASN A N 1
ATOM 755 C CA . ASN A 1 99 ? -12.240 -4.158 18.979 1.00 57.59 99 ASN A CA 1
ATOM 756 C C . ASN A 1 99 ? -12.179 -5.646 18.601 1.00 57.59 99 ASN A C 1
ATOM 758 O O . ASN A 1 99 ? -11.172 -6.298 18.880 1.00 57.59 99 ASN A O 1
ATOM 762 N N . LEU A 1 100 ? -13.225 -6.212 17.993 1.00 64.94 100 LEU A N 1
ATOM 763 C CA . LEU A 1 100 ? -13.073 -7.509 17.339 1.00 64.94 100 LEU A CA 1
ATOM 764 C C . LEU A 1 100 ? -11.964 -7.375 16.291 1.00 64.94 100 LEU A C 1
ATOM 766 O O . LEU A 1 100 ? -11.846 -6.344 15.623 1.00 64.94 100 LEU A O 1
ATOM 770 N N . ALA A 1 101 ? -11.091 -8.378 16.240 1.00 58.31 101 ALA A N 1
ATOM 771 C CA . ALA A 1 101 ? -9.866 -8.362 15.458 1.00 58.31 101 ALA A CA 1
ATOM 772 C C . ALA A 1 101 ? -10.169 -8.296 13.956 1.00 58.31 101 ALA A C 1
ATOM 774 O O . ALA A 1 101 ? -10.158 -9.315 13.294 1.00 58.31 101 ALA A O 1
ATOM 775 N N . SER A 1 102 ? -10.451 -7.097 13.435 1.00 72.19 102 SER A N 1
ATOM 776 C CA . SER A 1 102 ? -10.693 -6.874 12.011 1.00 72.19 102 SER A CA 1
ATOM 777 C C . SER A 1 102 ? -9.364 -6.958 11.263 1.00 72.19 102 SER A C 1
ATOM 779 O O . SER A 1 102 ? -8.578 -6.004 11.255 1.00 72.19 102 SER A O 1
ATOM 781 N N . HIS A 1 103 ? -9.121 -8.096 10.631 1.00 87.50 103 HIS A N 1
ATOM 782 C CA . HIS A 1 103 ? -8.101 -8.277 9.611 1.00 87.50 103 HIS A CA 1
ATOM 783 C C . HIS A 1 103 ? -8.647 -7.791 8.274 1.00 87.50 103 HIS A C 1
ATOM 785 O O . HIS A 1 103 ? -9.812 -8.013 7.945 1.00 87.50 103 HIS A O 1
ATOM 791 N N . HIS A 1 104 ? -7.830 -7.070 7.513 1.00 92.75 104 HIS A N 1
ATOM 792 C CA . HIS A 1 104 ? -8.266 -6.446 6.270 1.00 92.75 104 HIS A CA 1
ATOM 793 C C . HIS A 1 104 ? -7.516 -7.076 5.097 1.00 92.75 104 HIS A C 1
ATOM 795 O O . HIS A 1 104 ? -6.291 -7.025 5.052 1.00 92.75 104 HIS A O 1
ATOM 801 N N . ILE A 1 105 ? -8.238 -7.647 4.134 1.00 96.38 105 ILE A N 1
ATOM 802 C CA . ILE A 1 105 ? -7.671 -8.040 2.839 1.00 96.38 105 ILE A CA 1
ATOM 803 C C . ILE A 1 105 ? -8.105 -7.004 1.812 1.00 96.38 105 ILE A C 1
ATOM 805 O O . ILE A 1 105 ? -9.298 -6.809 1.586 1.00 96.38 105 ILE A O 1
ATOM 809 N N . ASN A 1 106 ? -7.135 -6.353 1.187 1.00 97.69 106 ASN A N 1
ATOM 810 C CA . ASN A 1 106 ? -7.341 -5.293 0.217 1.00 97.69 106 ASN A CA 1
ATOM 811 C C . ASN A 1 106 ? -6.964 -5.801 -1.173 1.00 97.69 106 ASN A C 1
ATOM 813 O O . ASN A 1 106 ? -5.875 -6.323 -1.377 1.00 97.69 106 ASN A O 1
ATOM 817 N N . LEU A 1 107 ? -7.838 -5.613 -2.152 1.00 98.38 107 LEU A N 1
ATOM 818 C CA . LEU A 1 107 ? -7.510 -5.800 -3.561 1.00 98.38 107 LEU A CA 1
ATOM 819 C C . LEU A 1 107 ? -7.607 -4.440 -4.237 1.00 98.38 107 LEU A C 1
ATOM 821 O O . LEU A 1 107 ? -8.671 -3.822 -4.195 1.00 98.38 107 LEU A O 1
ATOM 825 N N . ARG A 1 108 ? -6.524 -3.969 -4.857 1.00 97.94 108 ARG A N 1
ATOM 826 C CA . ARG A 1 108 ? -6.494 -2.664 -5.533 1.00 97.94 108 ARG A CA 1
ATOM 827 C C . ARG A 1 108 ? -5.938 -2.747 -6.940 1.00 97.94 108 ARG A C 1
ATOM 829 O O . ARG A 1 108 ? -4.978 -3.468 -7.190 1.00 97.94 108 ARG A O 1
ATOM 836 N N . TYR A 1 109 ? -6.535 -1.962 -7.824 1.00 98.44 109 TYR A N 1
ATOM 837 C CA . TYR A 1 109 ? -6.027 -1.647 -9.150 1.00 98.44 109 TYR A CA 1
ATOM 838 C C . TYR A 1 109 ? -5.457 -0.231 -9.122 1.00 98.44 109 TYR A C 1
ATOM 840 O O . TYR A 1 109 ? -6.124 0.683 -8.635 1.00 98.44 109 TYR A O 1
ATOM 848 N N . SER A 1 110 ? -4.242 -0.054 -9.625 1.00 98.06 110 SER A N 1
ATOM 849 C CA . SER A 1 110 ? -3.528 1.219 -9.682 1.00 98.06 110 SER A CA 1
ATOM 850 C C . SER A 1 110 ? -3.190 1.573 -11.126 1.00 98.06 110 SER A C 1
ATOM 852 O O . SER A 1 110 ? -2.856 0.702 -11.924 1.00 98.06 110 SER A O 1
ATOM 854 N N . THR A 1 111 ? -3.264 2.856 -11.470 1.00 97.94 111 THR A N 1
ATOM 855 C CA . THR A 1 111 ? -2.877 3.384 -12.783 1.00 97.94 111 THR A CA 1
ATOM 856 C C . THR A 1 111 ? -2.168 4.721 -12.629 1.00 97.94 111 THR A C 1
ATOM 858 O O . THR A 1 111 ? -2.540 5.529 -11.776 1.00 97.94 111 THR A O 1
ATOM 861 N N . SER A 1 112 ? -1.162 4.967 -13.461 1.00 97.31 112 SER A N 1
ATOM 862 C CA . SER A 1 112 ? -0.507 6.268 -13.562 1.00 97.31 112 SER A CA 1
ATOM 863 C C . SER A 1 112 ? -1.415 7.272 -14.262 1.00 97.31 112 SER A C 1
ATOM 865 O O . SER A 1 112 ? -2.203 6.907 -15.144 1.00 97.31 112 SER A O 1
ATOM 867 N N . ILE A 1 113 ? -1.336 8.525 -13.819 1.00 95.31 113 ILE A N 1
ATOM 868 C CA . ILE A 1 113 ? -2.110 9.645 -14.370 1.00 95.31 113 ILE A CA 1
ATOM 869 C C . ILE A 1 113 ? -1.399 10.225 -15.587 1.00 95.31 113 ILE A C 1
ATOM 871 O O . ILE A 1 113 ? -2.044 10.594 -16.567 1.00 95.31 113 ILE A O 1
ATOM 875 N N . VAL A 1 114 ? -0.073 10.325 -15.495 1.00 93.31 114 VAL A N 1
ATOM 876 C CA . VAL A 1 114 ? 0.773 10.979 -16.487 1.00 93.31 114 VAL A CA 1
ATOM 877 C C . VAL A 1 114 ? 1.605 9.904 -17.182 1.00 93.31 114 VAL A C 1
ATOM 879 O O . VAL A 1 114 ? 2.382 9.230 -16.497 1.00 93.31 114 VAL A O 1
ATOM 882 N N . PRO A 1 115 ? 1.462 9.737 -18.508 1.00 91.75 115 PRO A N 1
ATOM 883 C CA . PRO A 1 115 ? 2.323 8.848 -19.276 1.00 91.75 115 PRO A CA 1
ATOM 884 C C . PRO A 1 115 ? 3.796 9.210 -19.062 1.00 91.75 115 PRO A C 1
ATOM 886 O O . PRO A 1 115 ? 4.145 10.388 -19.030 1.00 91.75 115 PRO A O 1
ATOM 889 N N . GLN A 1 116 ? 4.652 8.199 -18.921 1.00 90.94 116 GLN A N 1
ATOM 890 C CA . GLN A 1 116 ? 6.110 8.368 -18.815 1.00 90.94 116 GLN A CA 1
ATOM 891 C C . GLN A 1 116 ? 6.820 8.010 -20.131 1.00 90.94 116 GLN A C 1
ATOM 893 O O . GLN A 1 116 ? 8.025 7.783 -20.155 1.00 90.94 116 GLN A O 1
ATOM 898 N N . THR A 1 117 ? 6.059 7.909 -21.218 1.00 92.94 117 THR A N 1
ATOM 899 C CA . THR A 1 117 ? 6.503 7.515 -22.555 1.00 92.94 117 THR A CA 1
ATOM 900 C C . THR A 1 117 ? 6.698 8.732 -23.453 1.00 92.94 117 THR A C 1
ATOM 902 O O . THR A 1 117 ? 6.189 9.821 -23.181 1.00 92.94 117 THR A O 1
ATOM 905 N N . THR A 1 118 ? 7.413 8.540 -24.559 1.00 91.00 118 THR A N 1
ATOM 906 C CA . THR A 1 118 ? 7.550 9.549 -25.617 1.00 91.00 118 THR A CA 1
ATOM 907 C C . THR A 1 118 ? 6.697 9.204 -26.834 1.00 91.00 118 THR A C 1
ATOM 909 O O . THR A 1 118 ? 6.348 8.047 -27.059 1.00 91.00 118 THR A O 1
ATOM 912 N N . GLU A 1 119 ? 6.383 10.210 -27.651 1.00 90.38 119 GLU A N 1
ATOM 913 C CA . GLU A 1 119 ? 5.695 10.020 -28.937 1.00 90.38 119 GLU A CA 1
ATOM 914 C C . GLU A 1 119 ? 6.642 9.568 -30.065 1.00 90.38 119 GLU A C 1
ATOM 916 O O . GLU A 1 119 ? 6.180 9.243 -31.158 1.00 90.38 119 GLU A O 1
ATOM 921 N N . ILE A 1 120 ? 7.958 9.557 -29.815 1.00 87.50 120 ILE A N 1
ATOM 922 C CA . ILE A 1 120 ? 8.988 9.203 -30.804 1.00 87.50 120 ILE A CA 1
ATOM 923 C C . ILE A 1 120 ? 8.908 7.709 -31.137 1.00 87.50 120 ILE A C 1
ATOM 925 O O . ILE A 1 120 ? 8.963 7.334 -32.309 1.00 87.50 120 ILE A O 1
ATOM 929 N N . ASP A 1 121 ? 8.735 6.869 -30.115 1.00 85.69 121 ASP A N 1
ATOM 930 C CA . ASP A 1 121 ? 8.528 5.432 -30.262 1.00 85.69 121 ASP A CA 1
ATOM 931 C C . ASP A 1 121 ? 7.039 5.071 -30.085 1.00 85.69 121 ASP A C 1
ATOM 933 O O . ASP A 1 121 ? 6.522 5.092 -28.968 1.00 85.69 121 ASP A O 1
ATOM 937 N N . PRO A 1 122 ? 6.309 4.701 -31.154 1.00 86.25 122 PRO A N 1
ATOM 938 C CA . PRO A 1 122 ? 4.914 4.286 -31.023 1.00 86.25 122 PRO A CA 1
ATOM 939 C C . PRO A 1 122 ? 4.758 2.922 -30.330 1.00 86.25 122 PRO A C 1
ATOM 941 O O . PRO A 1 122 ? 3.649 2.570 -29.916 1.00 86.25 122 PRO A O 1
ATOM 944 N N . ASN A 1 123 ? 5.832 2.137 -30.206 1.00 87.44 123 ASN A N 1
ATOM 945 C CA . ASN A 1 123 ? 5.797 0.868 -29.493 1.00 87.44 123 ASN A CA 1
ATOM 946 C C . ASN A 1 123 ? 5.810 1.115 -27.985 1.00 87.44 123 ASN A C 1
ATOM 948 O O . ASN A 1 123 ? 6.369 2.093 -27.502 1.00 87.44 123 ASN A O 1
ATOM 952 N N . HIS A 1 124 ? 5.184 0.211 -27.227 1.00 88.81 124 HIS A N 1
ATOM 953 C CA . HIS A 1 124 ? 5.156 0.275 -25.761 1.00 88.81 124 HIS A CA 1
ATOM 954 C C . HIS A 1 124 ? 4.676 1.626 -25.198 1.00 88.81 124 HIS A C 1
ATOM 956 O O . HIS A 1 124 ? 5.103 2.038 -24.125 1.00 88.81 124 HIS A O 1
ATOM 962 N N . ASN A 1 125 ? 3.766 2.304 -25.904 1.00 90.44 125 ASN A N 1
ATOM 963 C CA . ASN A 1 125 ? 3.129 3.519 -25.418 1.00 90.44 125 ASN A CA 1
ATOM 964 C C . ASN A 1 125 ? 1.889 3.173 -24.572 1.00 90.44 125 ASN A C 1
ATOM 966 O O . ASN A 1 125 ? 0.990 2.466 -25.036 1.00 90.44 125 ASN A O 1
ATOM 970 N N . GLY A 1 126 ? 1.827 3.656 -23.331 1.00 91.25 126 GLY A N 1
ATOM 971 C CA . GLY A 1 126 ? 0.694 3.423 -22.442 1.00 91.25 126 GLY A CA 1
ATOM 972 C C . GLY A 1 126 ? 0.902 3.990 -21.041 1.00 91.25 126 GLY A C 1
ATOM 973 O O . GLY A 1 126 ? 1.970 4.489 -20.702 1.00 91.25 126 GLY A O 1
ATOM 974 N N . ASN A 1 127 ? -0.131 3.884 -20.207 1.00 94.56 127 ASN A N 1
ATOM 975 C CA . ASN A 1 127 ? -0.034 4.256 -18.797 1.00 94.56 127 ASN A CA 1
ATOM 976 C C . ASN A 1 127 ? 0.420 3.061 -17.964 1.00 94.56 127 ASN A C 1
ATOM 978 O O . ASN A 1 127 ? -0.010 1.931 -18.206 1.00 94.56 127 ASN A O 1
ATOM 982 N N . ASN A 1 128 ? 1.225 3.320 -16.935 1.00 96.31 128 ASN A N 1
ATOM 983 C CA . ASN A 1 128 ? 1.609 2.285 -15.980 1.00 96.31 128 ASN A CA 1
ATOM 984 C C . ASN A 1 128 ? 0.368 1.809 -15.235 1.00 96.31 128 ASN A C 1
ATOM 986 O O . ASN A 1 128 ? -0.413 2.632 -14.758 1.00 96.31 128 ASN A O 1
ATOM 990 N N . PHE A 1 129 ? 0.202 0.503 -15.076 1.00 97.50 129 PHE A N 1
ATOM 991 C CA . PHE A 1 129 ? -0.892 -0.054 -14.292 1.00 97.50 129 PHE A CA 1
ATOM 992 C C . PHE A 1 129 ? -0.444 -1.263 -13.481 1.00 97.50 129 PHE A C 1
ATOM 994 O O . PHE A 1 129 ? 0.534 -1.936 -13.805 1.00 97.50 129 PHE A O 1
ATOM 1001 N N . GLY A 1 130 ? -1.160 -1.537 -12.398 1.00 97.75 130 GLY A N 1
ATOM 1002 C CA . GLY A 1 130 ? -0.848 -2.638 -11.504 1.00 97.75 130 GLY A CA 1
ATOM 1003 C C . GLY A 1 130 ? -2.061 -3.141 -10.745 1.00 97.75 130 GLY A C 1
ATOM 1004 O O . GLY A 1 130 ? -3.088 -2.473 -10.625 1.00 97.75 130 GLY A O 1
ATOM 1005 N N . MET A 1 131 ? -1.926 -4.353 -10.229 1.00 98.50 131 MET A N 1
ATOM 1006 C CA . MET A 1 131 ? -2.853 -4.951 -9.285 1.00 98.50 131 MET A CA 1
ATOM 1007 C C . MET A 1 131 ? -2.080 -5.346 -8.037 1.00 98.50 131 MET A C 1
ATOM 1009 O O . MET A 1 131 ? -1.025 -5.974 -8.136 1.00 98.50 131 MET A O 1
ATOM 1013 N N . ALA A 1 132 ? -2.616 -5.009 -6.868 1.00 98.38 132 ALA A N 1
ATOM 1014 C CA . ALA A 1 132 ? -2.034 -5.395 -5.594 1.00 98.38 132 ALA A CA 1
ATOM 1015 C C . ALA A 1 132 ? -3.046 -6.124 -4.716 1.00 98.38 132 ALA A C 1
ATOM 1017 O O . ALA A 1 132 ? -4.204 -5.710 -4.603 1.00 98.38 132 ALA A O 1
ATOM 1018 N N . LEU A 1 133 ? -2.568 -7.181 -4.069 1.00 98.62 133 LEU A N 1
ATOM 1019 C CA . LEU A 1 133 ? -3.230 -7.840 -2.956 1.00 98.62 133 LEU A CA 1
ATOM 1020 C C . LEU A 1 133 ? -2.510 -7.426 -1.673 1.00 98.62 133 LEU A C 1
ATOM 1022 O O . LEU A 1 133 ? -1.308 -7.642 -1.531 1.00 98.62 133 LEU A O 1
ATOM 1026 N N . GLY A 1 134 ? -3.244 -6.814 -0.759 1.00 98.19 134 GLY A N 1
ATOM 1027 C CA . GLY A 1 134 ? -2.755 -6.317 0.512 1.00 98.19 134 GLY A CA 1
ATOM 1028 C C . GLY A 1 134 ? -3.409 -7.022 1.687 1.00 98.19 134 GLY A C 1
ATOM 1029 O O . GLY A 1 134 ? -4.582 -7.389 1.639 1.00 98.19 134 GLY A O 1
ATOM 1030 N N . TYR A 1 135 ? -2.642 -7.200 2.751 1.00 97.94 135 TYR A N 1
ATOM 1031 C CA . TYR A 1 135 ? -3.126 -7.596 4.059 1.00 97.94 135 TYR A CA 1
ATOM 1032 C C . TYR A 1 135 ? -2.776 -6.496 5.053 1.00 97.94 135 TYR A C 1
ATOM 1034 O O . TYR A 1 135 ? -1.604 -6.180 5.264 1.00 97.94 135 TYR A O 1
ATOM 1042 N N . GLU A 1 136 ? -3.796 -5.915 5.663 1.00 97.19 136 GLU A N 1
ATOM 1043 C CA . GLU A 1 136 ? -3.669 -4.810 6.594 1.00 97.19 136 GLU A CA 1
ATOM 1044 C C . GLU A 1 136 ? -4.019 -5.242 8.017 1.00 97.19 136 GLU A C 1
ATOM 1046 O O . GLU A 1 136 ? -5.056 -5.849 8.299 1.00 97.19 136 GLU A O 1
ATOM 1051 N N . TYR A 1 137 ? -3.118 -4.878 8.922 1.00 95.38 137 TYR A N 1
ATOM 1052 C CA . TYR A 1 137 ? -3.188 -5.111 10.347 1.00 95.38 137 TYR A CA 1
ATOM 1053 C C . TYR A 1 137 ? -3.371 -3.785 11.086 1.00 95.38 137 TYR A C 1
ATOM 1055 O O . TYR A 1 137 ? -2.553 -2.865 10.983 1.00 95.38 137 TYR A O 1
ATOM 1063 N N . LEU A 1 138 ? -4.454 -3.684 11.851 1.00 94.56 138 LEU A N 1
ATOM 1064 C CA . LEU A 1 138 ? -4.767 -2.500 12.643 1.00 94.56 138 LEU A CA 1
ATOM 1065 C C . LEU A 1 138 ? -3.936 -2.502 13.930 1.00 94.56 138 LEU A C 1
ATOM 1067 O O . LEU A 1 138 ? -4.016 -3.437 14.728 1.00 94.56 138 LEU A O 1
ATOM 1071 N N . LEU A 1 139 ? -3.165 -1.438 14.170 1.00 93.94 139 LEU A N 1
ATOM 1072 C CA . LEU A 1 139 ? -2.284 -1.364 15.341 1.00 93.94 139 LEU A CA 1
ATOM 1073 C C . LEU A 1 139 ? -3.037 -1.122 16.657 1.00 93.94 139 LEU A C 1
ATOM 1075 O O . LEU A 1 139 ? -2.444 -1.264 17.727 1.00 93.94 139 LEU A O 1
ATOM 1079 N N . GLU A 1 140 ? -4.342 -0.836 16.593 1.00 89.94 140 GLU A N 1
ATOM 1080 C CA . GLU A 1 140 ? -5.231 -0.775 17.759 1.00 89.94 140 GLU A CA 1
ATOM 1081 C C . GLU A 1 140 ? -5.140 -2.038 18.629 1.00 89.94 140 GLU A C 1
ATOM 1083 O O . GLU A 1 140 ? -5.186 -1.945 19.856 1.00 89.94 140 GLU A O 1
ATOM 1088 N N . HIS A 1 141 ? -4.932 -3.201 18.001 1.00 84.88 141 HIS A N 1
ATOM 1089 C CA . HIS A 1 141 ? -4.820 -4.496 18.680 1.00 84.88 141 HIS A CA 1
ATOM 1090 C C . HIS A 1 141 ? -3.523 -4.652 19.471 1.00 84.88 141 HIS A C 1
ATOM 1092 O O . HIS A 1 141 ? -3.486 -5.363 20.471 1.00 84.88 141 HIS A O 1
ATOM 1098 N N . ALA A 1 142 ? -2.455 -3.973 19.047 1.00 89.50 142 ALA A N 1
ATOM 1099 C CA . ALA A 1 142 ? -1.194 -3.954 19.779 1.00 89.50 142 ALA A CA 1
ATOM 1100 C C . ALA A 1 142 ? -1.222 -2.923 20.920 1.00 89.50 142 ALA A C 1
ATOM 1102 O O . ALA A 1 142 ? -0.671 -3.158 21.996 1.00 89.50 142 ALA A O 1
ATOM 1103 N N . SER A 1 143 ? -1.848 -1.761 20.698 1.00 89.75 143 SER A N 1
ATOM 1104 C CA . SER A 1 143 ? -2.017 -0.733 21.726 1.00 89.75 143 SER A CA 1
ATOM 1105 C C . SER A 1 143 ? -3.123 0.257 21.369 1.00 89.75 143 SER A C 1
ATOM 1107 O O . SER A 1 143 ? -3.160 0.784 20.259 1.00 89.75 143 SER A O 1
ATOM 1109 N N . GLU A 1 144 ? -3.929 0.656 22.359 1.00 87.12 144 GLU A N 1
ATOM 1110 C CA . GLU A 1 144 ? -4.950 1.707 22.200 1.00 87.12 144 GLU A CA 1
ATOM 1111 C C . GLU A 1 144 ? -4.345 3.048 21.729 1.00 87.12 144 GLU A C 1
ATOM 1113 O O . GLU A 1 144 ? -4.990 3.814 21.004 1.00 87.12 144 GLU A O 1
ATOM 1118 N N . LYS A 1 145 ? -3.069 3.307 22.063 1.00 92.69 145 LYS A N 1
ATOM 1119 C CA . LYS A 1 145 ? -2.322 4.494 21.607 1.00 92.69 145 LYS A CA 1
ATOM 1120 C C . LYS A 1 145 ? -2.131 4.541 20.088 1.00 92.69 145 LYS A C 1
ATOM 1122 O O . LYS A 1 145 ? -1.985 5.628 19.537 1.00 92.69 145 LYS A O 1
ATOM 1127 N N . PHE A 1 146 ? -2.151 3.389 19.421 1.00 94.31 146 PHE A N 1
ATOM 1128 C CA . PHE A 1 146 ? -2.005 3.265 17.971 1.00 94.31 146 PHE A CA 1
ATOM 1129 C C . PHE A 1 146 ? -3.340 2.988 17.269 1.00 94.31 146 PHE A C 1
ATOM 1131 O O . PHE A 1 146 ? -3.357 2.517 16.137 1.00 94.31 146 PHE A O 1
ATOM 1138 N N . SER A 1 147 ? -4.469 3.335 17.897 1.00 92.75 147 SER A N 1
ATOM 1139 C CA . SER A 1 147 ? -5.810 3.136 17.320 1.00 92.75 147 SER A CA 1
ATOM 1140 C C . SER A 1 147 ? -6.071 3.884 16.007 1.00 92.75 147 SER A C 1
ATOM 1142 O O . SER A 1 147 ? -6.984 3.530 15.268 1.00 92.75 147 SER A O 1
ATOM 1144 N N . ASN A 1 148 ? -5.249 4.884 15.686 1.00 96.19 148 ASN A N 1
ATOM 1145 C CA . ASN A 1 148 ? -5.312 5.641 14.433 1.00 96.19 148 ASN A CA 1
ATOM 1146 C C . ASN A 1 148 ? -4.257 5.199 13.409 1.00 96.19 148 ASN A C 1
ATOM 1148 O O . ASN A 1 148 ? -4.006 5.930 12.454 1.00 96.19 148 ASN A O 1
ATOM 1152 N N . TRP A 1 149 ? -3.614 4.049 13.612 1.00 97.31 149 TRP A N 1
ATOM 1153 C CA . TRP A 1 149 ? -2.556 3.552 12.741 1.00 97.31 149 TRP A CA 1
ATOM 1154 C C . TRP A 1 149 ? -2.834 2.122 12.277 1.00 97.31 149 TRP A C 1
ATOM 1156 O O . TRP A 1 149 ? -3.397 1.305 13.011 1.00 97.31 149 TRP A O 1
ATOM 1166 N N . SER A 1 150 ? -2.403 1.801 11.062 1.00 97.19 150 SER A N 1
ATOM 1167 C CA . SER A 1 150 ? -2.367 0.428 10.556 1.00 97.19 150 SER A CA 1
ATOM 1168 C C . SER A 1 150 ? -1.129 0.190 9.706 1.00 97.19 150 SER A C 1
ATOM 1170 O O . SER A 1 150 ? -0.522 1.131 9.197 1.00 97.19 150 SER A O 1
ATOM 1172 N N . ILE A 1 151 ? -0.747 -1.075 9.574 1.00 97.81 151 ILE A N 1
ATOM 1173 C CA . ILE A 1 151 ? 0.346 -1.511 8.707 1.00 97.81 151 ILE A CA 1
ATOM 1174 C C . ILE A 1 151 ? -0.235 -2.449 7.659 1.00 97.81 151 ILE A C 1
ATOM 1176 O O . ILE A 1 151 ? -1.005 -3.341 8.000 1.00 97.81 151 ILE A O 1
ATOM 1180 N N . GLU A 1 152 ? 0.144 -2.273 6.400 1.00 98.25 152 GLU A N 1
ATOM 1181 C CA . GLU A 1 152 ? -0.256 -3.129 5.288 1.00 98.25 152 GLU A CA 1
ATOM 1182 C C . GLU A 1 152 ? 0.968 -3.783 4.645 1.00 98.25 152 GLU A C 1
ATOM 1184 O O . GLU A 1 152 ? 1.917 -3.105 4.260 1.00 98.25 152 GLU A O 1
ATOM 1189 N N . GLY A 1 153 ? 0.947 -5.108 4.519 1.00 98.56 153 GLY A N 1
ATOM 1190 C CA . GLY A 1 153 ? 1.849 -5.850 3.640 1.00 98.56 153 GLY A CA 1
ATOM 1191 C C . GLY A 1 153 ? 1.170 -6.074 2.293 1.00 98.56 153 GLY A C 1
ATOM 1192 O O . GLY A 1 153 ? -0.001 -6.437 2.257 1.00 98.56 153 GLY A O 1
ATOM 1193 N N . THR A 1 154 ? 1.877 -5.869 1.188 1.00 98.56 154 THR A N 1
ATOM 1194 C CA . THR A 1 154 ? 1.313 -5.931 -0.167 1.00 98.56 154 THR A CA 1
ATOM 1195 C C . THR A 1 154 ? 2.149 -6.806 -1.087 1.00 98.56 154 THR A C 1
ATOM 1197 O O . THR A 1 154 ? 3.373 -6.858 -0.979 1.00 98.56 154 THR A O 1
ATOM 1200 N N . ILE A 1 155 ? 1.473 -7.484 -2.009 1.00 98.50 155 ILE A N 1
ATOM 1201 C CA . ILE A 1 155 ? 2.064 -8.143 -3.170 1.00 98.50 155 ILE A CA 1
ATOM 1202 C C . ILE A 1 155 ? 1.453 -7.471 -4.394 1.00 98.50 155 ILE A C 1
ATOM 1204 O O . ILE A 1 155 ? 0.239 -7.527 -4.587 1.00 98.50 155 ILE A O 1
ATOM 1208 N N . GLU A 1 156 ? 2.278 -6.819 -5.203 1.00 98.19 156 GLU A N 1
ATOM 1209 C CA . GLU A 1 156 ? 1.857 -6.067 -6.385 1.00 98.19 156 GLU A CA 1
ATOM 1210 C C . GLU A 1 156 ? 2.480 -6.679 -7.641 1.00 98.19 156 GLU A C 1
ATOM 1212 O O . GLU A 1 156 ? 3.640 -7.093 -7.637 1.00 98.19 156 GLU A O 1
ATOM 1217 N N . ARG A 1 157 ? 1.709 -6.742 -8.726 1.00 98.25 157 ARG A N 1
ATOM 1218 C CA . ARG A 1 157 ? 2.215 -7.019 -10.073 1.00 98.25 157 ARG A CA 1
ATOM 1219 C C . ARG A 1 157 ? 1.703 -5.958 -11.023 1.00 98.25 157 ARG A C 1
ATOM 1221 O O . ARG A 1 157 ? 0.544 -5.553 -10.923 1.00 98.25 157 ARG A O 1
ATOM 1228 N N . GLY A 1 158 ? 2.537 -5.542 -11.962 1.00 97.62 158 GLY A N 1
ATOM 1229 C CA . GLY A 1 158 ? 2.174 -4.476 -12.879 1.00 97.62 158 GLY A CA 1
ATOM 1230 C C . GLY A 1 158 ? 2.982 -4.474 -14.158 1.00 97.62 158 GLY A C 1
ATOM 1231 O O . GLY A 1 158 ? 3.910 -5.266 -14.345 1.00 97.62 158 GLY A O 1
ATOM 1232 N N . ILE A 1 159 ? 2.564 -3.582 -15.046 1.00 97.19 159 ILE A N 1
ATOM 1233 C CA . ILE A 1 159 ? 3.259 -3.245 -16.278 1.00 97.19 159 ILE A CA 1
ATOM 1234 C C . ILE A 1 159 ? 3.474 -1.735 -16.261 1.00 97.19 159 ILE A C 1
ATOM 1236 O O . ILE A 1 159 ? 2.522 -0.972 -16.080 1.00 97.19 159 ILE A O 1
ATOM 1240 N N . SER A 1 160 ? 4.719 -1.323 -16.455 1.00 96.25 160 SER A N 1
ATOM 1241 C CA . SER A 1 160 ? 5.102 0.073 -16.633 1.00 96.25 160 SER A CA 1
ATOM 1242 C C . SER A 1 160 ? 5.617 0.303 -18.048 1.00 96.25 160 SER A C 1
ATOM 1244 O O . SER A 1 160 ? 6.252 -0.571 -18.631 1.00 96.25 160 SER A O 1
ATOM 1246 N N . TYR A 1 161 ? 5.333 1.480 -18.580 1.00 95.31 161 TYR A N 1
ATOM 1247 C CA . TYR A 1 161 ? 5.776 1.992 -19.862 1.00 95.31 161 TYR A CA 1
ATOM 1248 C C . TYR A 1 161 ? 6.517 3.306 -19.626 1.00 95.31 161 TYR A C 1
ATOM 1250 O O . TYR A 1 161 ? 6.011 4.186 -18.928 1.00 95.31 161 TYR A O 1
ATOM 1258 N N . GLN A 1 162 ? 7.724 3.436 -20.165 1.00 92.94 162 GLN A N 1
ATOM 1259 C CA . GLN A 1 162 ? 8.602 4.558 -19.830 1.00 92.94 162 GLN A CA 1
ATOM 1260 C C . GLN A 1 162 ? 9.677 4.798 -20.887 1.00 92.94 162 GLN A C 1
ATOM 1262 O O . GLN A 1 162 ? 10.139 3.846 -21.509 1.00 92.94 162 GLN A O 1
ATOM 1267 N N . ASP A 1 163 ? 10.124 6.040 -21.037 1.00 91.62 163 ASP A N 1
ATOM 1268 C CA . ASP A 1 163 ? 11.313 6.375 -21.826 1.00 91.62 163 ASP A CA 1
ATOM 1269 C C . ASP A 1 163 ? 12.583 5.860 -21.131 1.00 91.62 163 ASP A C 1
ATOM 1271 O O . ASP A 1 163 ? 12.860 6.200 -19.976 1.00 91.62 163 ASP A O 1
ATOM 1275 N N . ILE A 1 164 ? 13.351 5.016 -21.818 1.00 87.56 164 ILE A N 1
ATOM 1276 C CA . ILE A 1 164 ? 14.621 4.486 -21.322 1.00 87.56 164 ILE A CA 1
ATOM 1277 C C . ILE A 1 164 ? 15.767 5.312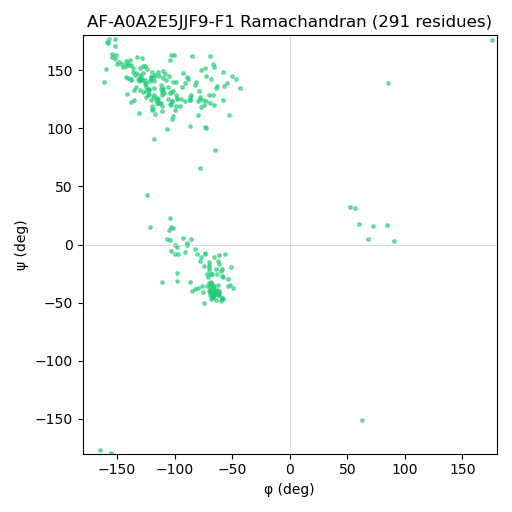 -21.919 1.00 87.56 164 ILE A C 1
ATOM 1279 O O . ILE A 1 164 ? 15.921 5.416 -23.137 1.00 87.56 164 ILE A O 1
ATOM 1283 N N . GLY A 1 165 ? 16.628 5.858 -21.057 1.00 75.62 165 GLY A N 1
ATOM 1284 C CA . GLY A 1 165 ? 17.862 6.532 -21.478 1.00 75.62 165 GLY A CA 1
ATOM 1285 C C . GLY A 1 165 ? 17.659 7.901 -22.137 1.00 75.62 165 GLY A C 1
ATOM 1286 O O . GLY A 1 165 ? 18.562 8.379 -22.820 1.00 75.62 165 GLY A O 1
ATOM 1287 N N . GLY A 1 166 ? 16.477 8.520 -21.987 1.00 75.25 166 GLY A N 1
ATOM 1288 C CA . GLY A 1 166 ? 16.183 9.886 -22.456 1.00 75.25 166 GLY A CA 1
ATOM 1289 C C . GLY A 1 166 ? 16.339 10.091 -23.967 1.00 75.25 166 GLY A C 1
ATOM 1290 O O . GLY A 1 166 ? 16.497 11.220 -24.434 1.00 75.25 166 GLY A O 1
ATOM 1291 N N . SER A 1 167 ? 16.355 8.992 -24.721 1.00 75.56 167 SER A N 1
ATOM 1292 C CA . SER A 1 167 ? 16.611 8.959 -26.161 1.00 75.56 167 SER A CA 1
ATOM 1293 C C . SER A 1 167 ? 15.323 8.851 -26.981 1.00 75.56 167 SER A C 1
ATOM 1295 O O . SER A 1 167 ? 15.381 8.849 -28.212 1.00 75.56 167 SER A O 1
ATOM 1297 N N . GLY A 1 168 ? 14.164 8.798 -26.313 1.00 82.56 168 GLY A N 1
ATOM 1298 C CA . GLY A 1 168 ? 12.865 8.616 -26.948 1.00 82.56 168 GLY A CA 1
ATOM 1299 C C . GLY A 1 168 ? 12.504 7.154 -27.208 1.00 82.56 168 GLY A C 1
ATOM 1300 O O . GLY A 1 168 ? 11.614 6.893 -28.015 1.00 82.56 168 GLY A O 1
ATOM 1301 N N . ILE A 1 169 ? 13.188 6.206 -26.562 1.00 90.00 169 ILE A N 1
ATOM 1302 C CA . ILE A 1 169 ? 12.941 4.767 -26.711 1.00 90.00 169 ILE A CA 1
ATOM 1303 C C . ILE A 1 169 ? 12.017 4.318 -25.588 1.00 90.00 169 ILE A C 1
ATOM 1305 O O . ILE A 1 169 ? 12.382 4.373 -24.414 1.00 90.00 169 ILE A O 1
ATOM 1309 N N . ASN A 1 170 ? 10.841 3.800 -25.935 1.00 93.75 170 ASN A N 1
ATOM 1310 C CA . ASN A 1 170 ? 9.890 3.350 -24.932 1.00 93.75 170 ASN A CA 1
ATOM 1311 C C . ASN A 1 170 ? 10.175 1.897 -24.520 1.00 93.75 170 ASN A C 1
ATOM 1313 O O . ASN A 1 170 ? 10.268 0.967 -25.329 1.00 93.75 170 ASN A O 1
ATOM 1317 N N . GLY A 1 171 ? 10.304 1.707 -23.214 1.00 94.00 171 GLY A N 1
ATOM 1318 C CA . GLY A 1 171 ? 10.454 0.439 -22.527 1.00 94.00 171 GLY A CA 1
ATOM 1319 C C . GLY A 1 171 ? 9.170 -0.030 -21.888 1.00 94.00 171 GLY A C 1
ATOM 1320 O O . GLY A 1 171 ? 8.470 0.749 -21.247 1.00 94.00 171 GLY A O 1
ATOM 1321 N N . ARG A 1 172 ? 8.910 -1.330 -21.983 1.00 95.88 172 ARG A N 1
ATOM 1322 C CA . ARG A 1 172 ? 7.911 -2.034 -21.188 1.00 95.88 172 ARG A CA 1
ATOM 1323 C C . ARG A 1 172 ? 8.606 -2.799 -20.072 1.00 95.88 172 ARG A C 1
ATOM 1325 O O . ARG A 1 172 ? 9.435 -3.661 -20.344 1.00 95.88 172 ARG A O 1
ATOM 1332 N N . ILE A 1 173 ? 8.213 -2.533 -18.833 1.00 96.31 173 ILE A N 1
ATOM 1333 C CA . ILE A 1 173 ? 8.664 -3.270 -17.654 1.00 96.31 173 ILE A CA 1
ATOM 1334 C C . ILE A 1 173 ? 7.500 -4.072 -17.099 1.00 96.31 173 ILE A C 1
ATOM 1336 O O . ILE A 1 173 ? 6.539 -3.483 -16.606 1.00 96.31 173 ILE A O 1
ATOM 1340 N N . ALA A 1 174 ? 7.580 -5.398 -17.132 1.00 97.50 174 ALA A N 1
ATOM 1341 C CA . ALA A 1 174 ? 6.675 -6.243 -16.360 1.00 97.50 174 ALA A CA 1
ATOM 1342 C C . ALA A 1 174 ? 7.337 -6.588 -15.024 1.00 97.50 174 ALA A C 1
ATOM 1344 O O . ALA A 1 174 ? 8.463 -7.067 -14.982 1.00 97.50 174 ALA A O 1
ATOM 1345 N N . TRP A 1 175 ? 6.662 -6.314 -13.911 1.00 97.31 175 TRP A N 1
ATOM 1346 C CA . TRP A 1 175 ? 7.286 -6.407 -12.590 1.00 97.31 175 TRP A CA 1
ATOM 1347 C C . TRP A 1 175 ? 6.370 -7.031 -11.541 1.00 97.31 175 TRP A C 1
ATOM 1349 O O . TRP A 1 175 ? 5.140 -7.079 -11.669 1.00 97.31 175 TRP A O 1
ATOM 1359 N N . GLY A 1 176 ? 7.002 -7.536 -10.485 1.00 98.19 176 GLY A N 1
ATOM 1360 C CA . GLY A 1 176 ? 6.362 -8.010 -9.266 1.00 98.19 176 GLY A CA 1
ATOM 1361 C C . GLY A 1 176 ? 7.115 -7.504 -8.042 1.00 98.19 176 GLY A C 1
ATOM 1362 O O . GLY A 1 176 ? 8.342 -7.592 -7.989 1.00 98.19 176 GLY A O 1
ATOM 1363 N N . ALA A 1 177 ? 6.391 -6.978 -7.059 1.00 98.19 177 ALA A N 1
ATOM 1364 C CA . ALA A 1 177 ? 6.964 -6.357 -5.875 1.00 98.19 177 ALA A CA 1
ATOM 1365 C C . ALA A 1 177 ? 6.248 -6.782 -4.590 1.00 98.19 177 ALA A C 1
ATOM 1367 O O . ALA A 1 177 ? 5.042 -7.028 -4.571 1.00 98.19 177 ALA A O 1
ATOM 1368 N N . LEU A 1 178 ? 7.015 -6.829 -3.505 1.00 98.50 178 LEU A N 1
ATOM 1369 C CA . LEU A 1 178 ? 6.513 -6.888 -2.140 1.00 98.50 178 LEU A CA 1
ATOM 1370 C C . LEU A 1 178 ? 6.617 -5.494 -1.532 1.00 98.50 178 LEU A C 1
ATOM 1372 O O . LEU A 1 178 ? 7.668 -4.859 -1.631 1.00 98.50 178 LEU A O 1
ATOM 1376 N N . GLY A 1 179 ? 5.549 -5.027 -0.900 1.00 97.94 179 GLY A N 1
ATOM 1377 C CA . GLY A 1 179 ? 5.499 -3.708 -0.287 1.00 97.94 179 GLY A CA 1
ATOM 1378 C C . GLY A 1 179 ? 5.053 -3.739 1.164 1.00 97.94 179 GLY A C 1
ATOM 1379 O O . GLY A 1 179 ? 4.308 -4.621 1.582 1.00 97.94 179 GLY A O 1
ATOM 1380 N N . PHE A 1 180 ? 5.485 -2.736 1.913 1.00 98.38 180 PHE A N 1
ATOM 1381 C CA . PHE A 1 180 ? 5.035 -2.446 3.264 1.00 98.38 180 PHE A CA 1
ATOM 1382 C C . PHE A 1 180 ? 4.589 -0.995 3.331 1.00 98.38 180 PHE A C 1
ATOM 1384 O O . PHE A 1 180 ? 5.314 -0.103 2.894 1.00 98.38 180 PHE A O 1
ATOM 1391 N N . GLN A 1 181 ? 3.408 -0.764 3.887 1.00 98.44 181 GLN A N 1
ATOM 1392 C CA . GLN A 1 181 ? 2.803 0.557 3.996 1.00 98.44 181 GLN A CA 1
ATOM 1393 C C . GLN A 1 181 ? 2.357 0.804 5.432 1.00 98.44 181 GLN A C 1
ATOM 1395 O O . GLN A 1 181 ? 1.908 -0.106 6.128 1.00 98.44 181 GLN A O 1
ATOM 1400 N N . LEU A 1 182 ? 2.491 2.044 5.882 1.00 98.56 182 LEU A N 1
ATOM 1401 C CA . LEU A 1 182 ? 2.003 2.529 7.163 1.00 98.56 182 LEU A CA 1
ATOM 1402 C C . LEU A 1 182 ? 0.911 3.554 6.880 1.00 98.56 182 LEU A C 1
ATOM 1404 O O . LEU A 1 182 ? 1.156 4.533 6.177 1.00 98.56 182 LEU A O 1
ATOM 1408 N N . HIS A 1 183 ? -0.273 3.349 7.447 1.00 98.50 183 HIS A N 1
ATOM 1409 C CA . HIS A 1 183 ? -1.395 4.269 7.317 1.00 98.50 183 HIS A CA 1
ATOM 1410 C C . HIS A 1 183 ? -1.682 4.979 8.630 1.00 98.50 183 HIS A C 1
ATOM 1412 O O . HIS A 1 183 ? -1.641 4.384 9.708 1.00 98.50 183 HIS A O 1
ATOM 1418 N N . TRP A 1 184 ? -2.055 6.245 8.511 1.00 98.50 184 TRP A N 1
ATOM 1419 C CA . TRP A 1 184 ? -2.516 7.106 9.579 1.00 98.50 184 TRP A CA 1
ATOM 1420 C C . TRP A 1 184 ? -3.914 7.642 9.272 1.00 98.50 184 TRP A C 1
ATOM 1422 O O . TRP A 1 184 ? -4.192 8.143 8.180 1.00 98.50 184 TRP A O 1
ATOM 1432 N N . TYR A 1 185 ? -4.784 7.569 10.274 1.00 97.88 185 TYR A N 1
ATOM 1433 C CA . TYR A 1 185 ? -6.194 7.916 10.194 1.00 97.88 185 TYR A CA 1
ATOM 1434 C C . TYR A 1 185 ? -6.519 9.090 11.136 1.00 97.88 185 TYR A C 1
ATOM 1436 O O . TYR A 1 185 ? -6.829 8.877 12.310 1.00 97.88 185 TYR A O 1
ATOM 1444 N N . PRO A 1 186 ? -6.441 10.348 10.666 1.00 97.88 186 PRO A N 1
ATOM 1445 C CA . PRO A 1 186 ? -6.491 11.516 11.551 1.00 97.88 186 PRO A CA 1
ATOM 1446 C C . PRO A 1 186 ? -7.844 11.761 12.231 1.00 97.88 186 PRO A C 1
ATOM 1448 O O . PRO A 1 186 ? -7.878 12.262 13.352 1.00 97.88 186 PRO A O 1
ATOM 1451 N N . TYR A 1 187 ? -8.958 11.444 11.563 1.00 96.00 187 TYR A N 1
ATOM 1452 C CA . TYR A 1 187 ? -10.295 11.870 12.009 1.00 96.00 187 TYR A CA 1
ATOM 1453 C C . TYR A 1 187 ? -11.181 10.729 12.510 1.00 96.00 187 TYR A C 1
ATOM 1455 O O . TYR A 1 187 ? -12.009 10.926 13.400 1.00 96.00 187 TYR A O 1
ATOM 1463 N N . TYR A 1 188 ? -11.033 9.535 11.939 1.00 94.12 188 TYR A N 1
ATOM 1464 C CA . TYR A 1 188 ? -11.858 8.375 12.259 1.00 94.12 188 TYR A CA 1
ATOM 1465 C C . TYR A 1 188 ? -10.981 7.141 12.361 1.00 94.12 188 TYR A C 1
ATOM 1467 O O . TYR A 1 188 ? -10.089 6.968 11.544 1.00 94.12 188 TYR A O 1
ATOM 1475 N N . LYS A 1 189 ? -11.278 6.253 13.312 1.00 92.56 189 LYS A N 1
ATOM 1476 C CA . LYS A 1 189 ? -10.595 4.961 13.407 1.00 92.56 189 LYS A CA 1
ATOM 1477 C C . LYS A 1 189 ? -10.757 4.157 12.109 1.00 92.56 189 LYS A C 1
ATOM 1479 O O . LYS A 1 189 ? -11.833 4.226 11.502 1.00 92.56 189 LYS A O 1
ATOM 1484 N N . PRO A 1 190 ? -9.770 3.324 11.736 1.00 92.25 190 PRO A N 1
ATOM 1485 C CA . PRO A 1 190 ? -9.876 2.432 10.579 1.00 92.25 190 PRO A CA 1
ATOM 1486 C C . PRO A 1 190 ? -11.059 1.458 10.677 1.00 92.25 190 PRO A C 1
ATOM 1488 O O . PRO A 1 190 ? -11.537 0.967 9.657 1.00 92.25 190 PRO A O 1
ATOM 1491 N N . THR A 1 191 ? -11.570 1.219 11.889 1.00 89.06 191 THR A N 1
ATOM 1492 C CA . THR A 1 191 ? -12.735 0.373 12.167 1.00 89.06 191 THR A CA 1
ATOM 1493 C C . THR A 1 191 ? -14.090 1.073 11.971 1.00 89.06 191 THR A C 1
ATOM 1495 O O . THR A 1 191 ? -15.135 0.432 12.076 1.00 89.06 191 THR A O 1
ATOM 1498 N N . ALA A 1 192 ? -14.145 2.370 11.651 1.00 88.50 192 ALA A N 1
ATOM 1499 C CA . ALA A 1 192 ? -15.420 3.077 11.503 1.00 88.50 192 ALA A CA 1
ATOM 1500 C C . ALA A 1 192 ? -16.282 2.527 10.342 1.00 88.50 192 ALA A C 1
ATOM 1502 O O . ALA A 1 192 ? -15.799 2.286 9.244 1.00 88.50 192 ALA A O 1
ATOM 1503 N N . ILE A 1 193 ? -17.589 2.356 10.559 1.00 87.94 193 ILE A N 1
ATOM 1504 C CA . ILE A 1 193 ? -18.521 1.806 9.556 1.00 87.94 193 ILE A CA 1
ATOM 1505 C C . ILE A 1 193 ? -19.438 2.919 9.035 1.00 87.94 193 ILE A C 1
ATOM 1507 O O . ILE A 1 193 ? -19.792 3.834 9.783 1.00 87.94 193 ILE A O 1
ATOM 1511 N N . ARG A 1 194 ? -19.832 2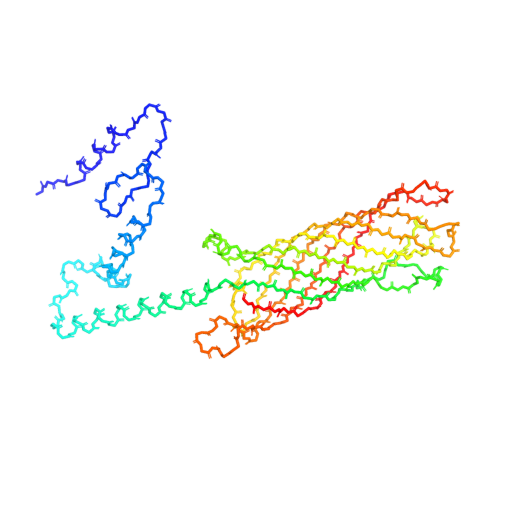.841 7.756 1.00 89.44 194 ARG A N 1
ATOM 1512 C CA . ARG A 1 194 ? -20.734 3.780 7.056 1.00 89.44 194 ARG A CA 1
ATOM 1513 C C . ARG A 1 194 ? -20.259 5.231 7.087 1.00 89.44 194 ARG A C 1
ATOM 1515 O O . ARG A 1 194 ? -21.062 6.162 7.120 1.00 89.44 194 ARG A O 1
ATOM 1522 N N . LYS A 1 195 ? -18.943 5.421 7.103 1.00 93.00 195 LYS A N 1
ATOM 1523 C CA . LYS A 1 195 ? -18.288 6.727 7.090 1.00 93.00 195 LYS A CA 1
ATOM 1524 C C . LYS A 1 195 ? -17.173 6.719 6.063 1.00 93.00 195 LYS A C 1
ATOM 1526 O O . LYS A 1 195 ? -16.535 5.691 5.854 1.00 93.00 195 LYS A O 1
ATOM 1531 N N . PHE A 1 196 ? -16.938 7.880 5.462 1.00 96.94 196 PHE A N 1
ATOM 1532 C CA . PHE A 1 196 ? -15.726 8.127 4.699 1.00 96.94 196 PHE A CA 1
ATOM 1533 C C . PHE A 1 196 ? -14.582 8.379 5.677 1.00 96.94 196 PHE A C 1
ATOM 1535 O O . PHE A 1 196 ? -14.628 9.307 6.485 1.00 96.94 196 PHE A O 1
ATOM 1542 N N . ILE A 1 197 ? -13.586 7.509 5.617 1.00 97.31 197 ILE A N 1
ATOM 1543 C CA . ILE A 1 197 ? -12.413 7.501 6.474 1.00 97.31 197 ILE A CA 1
ATOM 1544 C C . ILE A 1 197 ? -11.241 7.997 5.624 1.00 97.31 197 ILE A C 1
ATOM 1546 O O . ILE A 1 197 ? -10.709 7.223 4.823 1.00 97.31 197 ILE A O 1
ATOM 1550 N N . PRO A 1 198 ? -10.851 9.273 5.742 1.00 98.44 198 PRO A N 1
ATOM 1551 C CA . PRO A 1 198 ? -9.620 9.747 5.136 1.00 98.44 198 PRO A CA 1
ATOM 1552 C C . PRO A 1 198 ? -8.410 9.128 5.829 1.00 98.44 198 PRO A C 1
ATOM 1554 O O . PRO A 1 198 ? -8.396 8.967 7.054 1.00 98.44 198 PRO A O 1
ATOM 1557 N N . PHE A 1 199 ? -7.397 8.807 5.034 1.00 98.50 199 PHE A N 1
ATOM 1558 C CA . PHE A 1 199 ? -6.132 8.276 5.515 1.00 98.50 199 PHE A CA 1
ATOM 1559 C C . PHE A 1 199 ? -4.961 8.833 4.714 1.00 98.50 199 PHE A C 1
ATOM 1561 O O . PHE A 1 199 ? -5.106 9.209 3.551 1.00 98.50 199 PHE A O 1
ATOM 1568 N N . PHE A 1 200 ? -3.807 8.866 5.364 1.00 98.69 200 PHE A N 1
ATOM 1569 C CA . PHE A 1 200 ? -2.519 9.207 4.776 1.00 98.69 200 PHE A CA 1
ATOM 1570 C C . PHE A 1 200 ? -1.565 8.056 5.025 1.00 98.69 200 PHE A C 1
ATOM 1572 O O . PHE A 1 200 ? -1.703 7.358 6.028 1.00 98.69 200 PHE A O 1
ATOM 1579 N N . GLY A 1 201 ? -0.596 7.857 4.152 1.00 98.38 201 GLY A N 1
ATOM 1580 C CA . GLY A 1 201 ? 0.357 6.790 4.335 1.00 98.38 201 GLY A CA 1
ATOM 1581 C C . GLY A 1 201 ? 1.680 7.045 3.663 1.00 98.38 201 GLY A C 1
ATOM 1582 O O . GLY A 1 201 ? 1.826 7.923 2.815 1.00 98.38 201 GLY A O 1
ATOM 158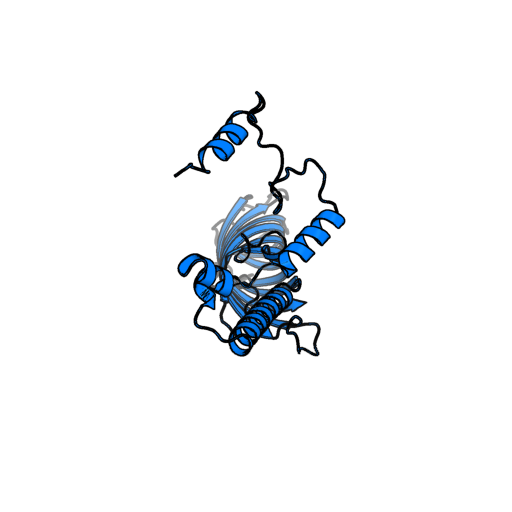3 N N . VAL A 1 202 ? 2.640 6.256 4.109 1.00 98.69 202 VAL A N 1
ATOM 1584 C CA . VAL A 1 202 ? 3.945 6.115 3.484 1.00 98.69 202 VAL A CA 1
ATOM 1585 C C . VAL A 1 202 ? 4.224 4.639 3.313 1.00 98.69 202 VAL A C 1
ATOM 1587 O O . VAL A 1 202 ? 3.764 3.822 4.118 1.00 98.69 202 VAL A O 1
ATOM 1590 N N . GLY A 1 203 ? 5.016 4.287 2.321 1.00 98.19 203 GLY A N 1
ATOM 1591 C CA . GLY A 1 203 ? 5.426 2.913 2.151 1.00 98.19 203 GLY A CA 1
ATOM 1592 C C . GLY A 1 203 ? 6.701 2.756 1.352 1.00 98.19 203 GLY A C 1
ATOM 1593 O O . GLY A 1 203 ? 7.323 3.697 0.852 1.00 98.19 203 GLY A O 1
ATOM 1594 N N . LEU A 1 204 ? 7.124 1.504 1.332 1.00 98.38 204 LEU A N 1
ATOM 1595 C CA . LEU A 1 204 ? 8.290 1.022 0.627 1.00 98.38 204 LEU A CA 1
ATOM 1596 C C . LEU A 1 204 ? 7.912 -0.254 -0.107 1.00 98.38 204 LEU A C 1
ATOM 1598 O O . LEU A 1 204 ? 7.132 -1.066 0.392 1.00 98.38 204 LEU A O 1
ATOM 1602 N N . LYS A 1 205 ? 8.494 -0.470 -1.275 1.00 97.81 205 LYS A N 1
ATOM 1603 C CA . LYS A 1 205 ? 8.313 -1.701 -2.034 1.00 97.81 205 LYS A CA 1
ATOM 1604 C C . LYS A 1 205 ? 9.598 -2.114 -2.712 1.00 97.81 205 LYS A C 1
ATOM 1606 O O . LYS A 1 205 ? 10.378 -1.278 -3.151 1.00 97.81 205 LYS A O 1
ATOM 1611 N N . ARG A 1 206 ? 9.823 -3.419 -2.790 1.00 98.12 206 ARG A N 1
ATOM 1612 C CA . ARG A 1 206 ? 10.971 -4.012 -3.467 1.00 98.12 206 ARG A CA 1
ATOM 1613 C C . ARG A 1 206 ? 10.500 -5.150 -4.349 1.00 98.12 206 ARG A C 1
ATOM 1615 O O . ARG A 1 206 ? 9.695 -5.976 -3.923 1.00 98.12 206 ARG A O 1
ATOM 1622 N N . GLY A 1 207 ? 11.019 -5.205 -5.562 1.00 97.69 207 GLY A N 1
ATOM 1623 C CA . GLY A 1 207 ? 10.594 -6.174 -6.552 1.00 97.69 207 GLY A CA 1
ATOM 1624 C C . GLY A 1 207 ? 11.653 -6.468 -7.592 1.00 97.69 207 GLY A C 1
ATOM 1625 O O . GLY A 1 207 ? 12.753 -5.917 -7.554 1.00 97.69 207 GLY A O 1
ATOM 1626 N N . ASN A 1 208 ? 11.279 -7.335 -8.520 1.00 97.88 208 ASN A N 1
ATOM 1627 C CA . ASN A 1 208 ? 12.047 -7.632 -9.719 1.00 97.88 208 ASN A CA 1
ATOM 1628 C C . ASN A 1 208 ? 11.108 -7.604 -10.928 1.00 97.88 208 ASN A C 1
ATOM 1630 O O . ASN A 1 208 ? 9.885 -7.723 -10.776 1.00 97.88 208 ASN A O 1
ATOM 1634 N N . GLY A 1 209 ? 11.675 -7.476 -12.116 1.00 97.12 209 GLY A N 1
ATOM 1635 C CA . GLY A 1 209 ? 10.926 -7.495 -13.361 1.00 97.12 209 GLY A CA 1
ATOM 1636 C C . GLY A 1 209 ? 11.811 -7.707 -14.576 1.00 97.12 209 GLY A C 1
ATOM 1637 O O . GLY A 1 209 ? 13.024 -7.867 -14.450 1.00 97.12 209 GLY A O 1
ATOM 1638 N N . ASP A 1 210 ? 11.177 -7.667 -15.737 1.00 96.88 210 ASP A N 1
ATOM 1639 C CA . ASP A 1 210 ? 11.801 -7.747 -17.051 1.00 96.88 210 ASP A CA 1
ATOM 1640 C C . ASP A 1 210 ? 11.542 -6.458 -17.835 1.00 96.88 210 ASP A C 1
ATOM 1642 O O . ASP A 1 210 ? 10.402 -6.001 -17.936 1.00 96.88 210 ASP A O 1
ATOM 1646 N N . LEU A 1 211 ? 12.612 -5.866 -18.366 1.00 95.75 211 LEU A N 1
ATOM 1647 C CA . LEU A 1 211 ? 12.598 -4.712 -19.258 1.00 95.75 211 LEU A CA 1
ATOM 1648 C C . LEU A 1 211 ? 12.708 -5.189 -20.707 1.00 95.75 211 LEU A C 1
ATOM 1650 O O . LEU A 1 211 ? 13.650 -5.893 -21.073 1.00 95.75 211 LEU A O 1
ATOM 1654 N N . GLN A 1 212 ? 11.759 -4.766 -21.534 1.00 95.19 212 GLN A N 1
ATOM 1655 C CA . GLN A 1 212 ? 11.669 -5.112 -22.947 1.00 95.19 212 GLN A CA 1
ATOM 1656 C C . GLN A 1 212 ? 11.430 -3.854 -23.781 1.00 95.19 212 GLN A C 1
ATOM 1658 O O . GLN A 1 212 ? 10.667 -2.974 -23.388 1.00 95.19 212 GLN A O 1
ATOM 1663 N N . SER A 1 213 ? 12.040 -3.777 -24.958 1.00 93.62 213 SER A N 1
ATOM 1664 C CA . SER A 1 213 ? 11.723 -2.765 -25.968 1.00 93.62 213 SER A CA 1
ATOM 1665 C C . SER A 1 213 ? 12.031 -3.319 -27.357 1.00 93.62 213 SER A C 1
ATOM 1667 O O . SER A 1 213 ? 12.800 -4.267 -27.491 1.00 93.62 213 SER A O 1
ATOM 1669 N N . ALA A 1 214 ? 11.433 -2.732 -28.394 1.00 90.81 214 ALA A N 1
ATOM 1670 C CA . ALA A 1 214 ? 11.697 -3.107 -29.783 1.00 90.81 214 ALA A CA 1
ATOM 1671 C C . ALA A 1 214 ? 13.103 -2.691 -30.257 1.00 90.81 214 ALA A C 1
ATOM 1673 O O . ALA A 1 214 ? 13.598 -3.228 -31.245 1.00 90.81 214 ALA A O 1
ATOM 1674 N N . PHE A 1 215 ? 13.731 -1.740 -29.558 1.00 89.19 215 PHE A N 1
ATOM 1675 C CA . PHE A 1 215 ? 15.052 -1.197 -29.889 1.00 89.19 215 PHE A CA 1
ATOM 1676 C C . PHE A 1 215 ? 16.196 -1.835 -29.101 1.00 89.19 215 PHE A C 1
ATOM 1678 O O . PHE A 1 215 ? 17.355 -1.555 -29.393 1.00 89.19 215 PHE A O 1
ATOM 1685 N N . LEU A 1 216 ? 15.878 -2.667 -28.109 1.00 90.56 216 LEU A N 1
ATOM 1686 C CA . LEU A 1 216 ? 16.880 -3.364 -27.314 1.00 90.56 216 LEU A CA 1
ATOM 1687 C C . LEU A 1 216 ? 17.235 -4.693 -27.972 1.00 90.56 216 LEU A C 1
ATOM 1689 O O . LEU A 1 216 ? 16.373 -5.386 -28.520 1.00 90.56 216 LEU A O 1
ATOM 1693 N N . SER A 1 217 ? 18.512 -5.051 -27.903 1.00 92.19 217 SER A N 1
ATOM 1694 C CA . SER A 1 217 ? 19.035 -6.302 -28.454 1.00 92.19 217 SER A CA 1
ATOM 1695 C C . SER A 1 217 ? 18.539 -7.529 -27.683 1.00 92.19 217 SER A C 1
ATOM 1697 O O . SER A 1 217 ? 18.444 -8.623 -28.246 1.00 92.19 217 SER A O 1
ATOM 1699 N N . GLN A 1 218 ? 18.180 -7.347 -26.409 1.00 93.12 218 GLN A N 1
ATOM 1700 C CA . GLN A 1 218 ? 17.677 -8.392 -25.523 1.00 93.12 218 GLN A CA 1
ATOM 1701 C C . GLN A 1 218 ? 16.731 -7.843 -24.444 1.00 93.12 218 GLN A C 1
ATOM 1703 O O . GLN A 1 218 ? 16.576 -6.637 -24.265 1.00 93.12 218 GLN A O 1
ATOM 1708 N N . SER A 1 219 ? 16.078 -8.755 -23.718 1.00 94.38 219 SER A N 1
ATOM 1709 C CA . SER A 1 219 ? 15.355 -8.411 -22.489 1.00 94.38 219 SER A CA 1
ATOM 1710 C C . SER A 1 219 ? 16.332 -8.313 -21.323 1.00 94.38 219 SER A C 1
ATOM 1712 O O . SER A 1 219 ? 17.220 -9.155 -21.199 1.00 94.38 219 SER A O 1
ATOM 1714 N N . TYR A 1 220 ? 16.142 -7.324 -20.456 1.00 95.75 220 TYR A N 1
ATOM 1715 C CA . TYR A 1 220 ? 17.009 -7.097 -19.304 1.00 95.75 220 TYR A CA 1
ATOM 1716 C C . TYR A 1 220 ? 16.277 -7.372 -17.993 1.00 95.75 220 TYR A C 1
ATOM 1718 O O . TYR A 1 220 ? 15.143 -6.930 -17.806 1.00 95.75 220 TYR A O 1
ATOM 1726 N N . ASP A 1 221 ? 16.941 -8.048 -17.059 1.00 97.06 221 ASP A N 1
ATOM 1727 C CA . ASP A 1 221 ? 16.401 -8.234 -15.714 1.00 97.06 221 ASP A CA 1
ATOM 1728 C C . ASP A 1 221 ? 16.606 -6.959 -14.904 1.00 97.06 221 ASP A C 1
ATOM 1730 O O . ASP A 1 221 ? 17.715 -6.409 -14.842 1.00 97.06 221 ASP A O 1
ATOM 1734 N N . VAL A 1 222 ? 15.543 -6.511 -14.244 1.00 96.81 222 VAL A N 1
ATOM 1735 C CA . VAL A 1 222 ? 15.559 -5.299 -13.431 1.00 96.81 222 VAL A CA 1
ATOM 1736 C C . VAL A 1 222 ? 15.190 -5.579 -11.982 1.00 96.81 222 VAL A C 1
ATOM 1738 O O . VAL A 1 222 ? 14.278 -6.346 -11.672 1.00 96.81 222 VAL A O 1
ATOM 1741 N N . GLN A 1 223 ? 15.883 -4.899 -11.076 1.00 96.94 223 GLN A N 1
ATOM 1742 C CA . GLN A 1 223 ? 15.514 -4.768 -9.674 1.00 96.94 223 GLN A CA 1
ATOM 1743 C C . GLN A 1 223 ? 14.820 -3.437 -9.443 1.00 96.94 223 GLN A C 1
ATOM 1745 O O . GLN A 1 223 ? 15.235 -2.398 -9.953 1.00 96.94 223 GLN A O 1
ATOM 1750 N N . TYR A 1 224 ? 13.786 -3.477 -8.618 1.00 92.81 224 TYR A N 1
ATOM 1751 C CA . TYR A 1 224 ? 12.909 -2.354 -8.354 1.00 92.81 224 TYR A CA 1
ATOM 1752 C C . TYR A 1 224 ? 12.907 -2.033 -6.861 1.00 92.81 224 TYR A C 1
ATOM 1754 O O . TYR A 1 224 ? 12.692 -2.923 -6.031 1.00 92.81 224 TYR A O 1
ATOM 1762 N N . LEU A 1 225 ? 13.123 -0.768 -6.514 1.00 97.50 225 LEU A N 1
ATOM 1763 C CA . LEU A 1 225 ? 12.959 -0.241 -5.162 1.00 97.50 225 LEU A CA 1
ATOM 1764 C C . LEU A 1 225 ? 12.120 1.033 -5.236 1.00 97.50 225 LEU A C 1
ATOM 1766 O O . LEU A 1 225 ? 12.564 2.037 -5.779 1.00 97.50 225 LEU A O 1
ATOM 1770 N N . GLY A 1 226 ? 10.918 0.990 -4.678 1.00 97.06 226 GLY A N 1
ATOM 1771 C CA . GLY A 1 226 ? 9.985 2.106 -4.657 1.00 97.06 226 GLY A CA 1
ATOM 1772 C C . GLY A 1 226 ? 9.729 2.619 -3.252 1.00 97.06 226 GLY A C 1
ATOM 1773 O O . GLY A 1 226 ? 9.710 1.850 -2.288 1.00 97.06 226 GLY A O 1
ATOM 1774 N N . THR A 1 227 ? 9.482 3.916 -3.150 1.00 98.12 227 THR A N 1
ATOM 1775 C CA . THR A 1 227 ? 8.851 4.541 -1.984 1.00 98.12 227 THR A CA 1
ATOM 1776 C C . THR A 1 227 ? 7.577 5.238 -2.430 1.00 98.12 227 THR A C 1
ATOM 1778 O O . THR A 1 227 ? 7.532 5.775 -3.538 1.00 98.12 227 THR A O 1
ATOM 1781 N N . ASP A 1 228 ? 6.546 5.222 -1.595 1.00 97.12 228 ASP A N 1
ATOM 1782 C CA . ASP A 1 228 ? 5.284 5.901 -1.873 1.00 97.12 228 ASP A CA 1
ATOM 1783 C C . ASP A 1 228 ? 4.853 6.802 -0.714 1.00 97.12 228 ASP A C 1
ATOM 1785 O O . ASP A 1 228 ? 5.044 6.491 0.462 1.00 97.12 228 ASP A O 1
ATOM 1789 N N . LEU A 1 229 ? 4.290 7.955 -1.070 1.00 98.50 229 LEU A N 1
ATOM 1790 C CA . LEU A 1 229 ? 3.514 8.818 -0.186 1.00 98.50 229 LEU A CA 1
ATOM 1791 C C . LEU A 1 229 ? 2.098 8.861 -0.745 1.00 98.50 229 LEU A C 1
ATOM 1793 O O . LEU A 1 229 ? 1.904 9.226 -1.906 1.00 98.50 229 LEU A O 1
ATOM 1797 N N . HIS A 1 230 ? 1.102 8.518 0.062 1.00 98.31 230 HIS A N 1
ATOM 1798 C CA . HIS A 1 230 ? -0.266 8.389 -0.425 1.00 98.31 230 HIS A CA 1
ATOM 1799 C C . HIS A 1 230 ? -1.304 8.986 0.508 1.00 98.31 230 HIS A C 1
ATOM 1801 O O . HIS A 1 230 ? -1.120 9.111 1.718 1.00 98.31 230 HIS A O 1
ATOM 1807 N N . ALA A 1 231 ? -2.429 9.361 -0.086 1.00 98.69 231 ALA A N 1
ATOM 1808 C CA . ALA A 1 231 ? -3.608 9.834 0.616 1.00 98.69 231 ALA A CA 1
ATOM 1809 C C . ALA A 1 231 ? -4.850 9.224 -0.025 1.00 98.69 231 ALA A C 1
ATOM 1811 O O . ALA A 1 231 ? -4.929 9.082 -1.246 1.00 98.69 231 ALA A O 1
ATOM 1812 N N . GLY A 1 232 ? -5.839 8.871 0.786 1.00 98.31 232 GLY A N 1
ATOM 1813 C CA . GLY A 1 232 ? -7.026 8.204 0.280 1.00 98.31 232 GLY A CA 1
ATOM 1814 C C . GLY A 1 232 ? -8.251 8.343 1.158 1.00 98.31 232 GLY A C 1
ATOM 1815 O O . GLY A 1 232 ? -8.232 8.928 2.240 1.00 98.31 232 GLY A O 1
ATOM 1816 N N . LEU A 1 233 ? -9.342 7.785 0.648 1.00 98.31 233 LEU A N 1
ATOM 1817 C CA . LEU A 1 233 ? -10.631 7.669 1.307 1.00 98.31 233 LEU A CA 1
ATOM 1818 C C . LEU A 1 233 ? -11.036 6.203 1.321 1.00 98.31 233 LEU A C 1
ATOM 1820 O O . LEU A 1 233 ? -11.007 5.528 0.294 1.00 98.31 233 LEU A O 1
ATOM 1824 N N . ARG A 1 234 ? -11.467 5.725 2.482 1.00 97.44 234 ARG A N 1
ATOM 1825 C CA . ARG A 1 234 ? -12.010 4.381 2.671 1.00 97.44 234 ARG A CA 1
ATOM 1826 C C . ARG A 1 234 ? -13.452 4.455 3.146 1.00 97.44 234 ARG A C 1
ATOM 1828 O O . ARG A 1 234 ? -13.803 5.325 3.935 1.00 97.44 234 ARG A O 1
ATOM 1835 N N . PHE A 1 235 ? -14.281 3.520 2.706 1.00 95.38 235 PHE A N 1
ATOM 1836 C CA . PHE A 1 235 ? -15.660 3.386 3.151 1.00 95.38 235 PHE A CA 1
ATOM 1837 C C . PHE A 1 235 ? -15.978 1.919 3.442 1.00 95.38 235 PHE A C 1
ATOM 1839 O O . PHE A 1 235 ? -15.817 1.060 2.578 1.00 95.38 235 PHE A O 1
ATOM 1846 N N . ARG A 1 236 ? -16.451 1.625 4.659 1.00 91.56 236 ARG A N 1
ATOM 1847 C CA . ARG A 1 236 ? -16.889 0.279 5.075 1.00 91.56 236 ARG A CA 1
ATOM 1848 C C . ARG A 1 236 ? -18.418 0.222 5.056 1.00 91.56 236 ARG A C 1
ATOM 1850 O O . ARG A 1 236 ? -19.060 1.026 5.734 1.00 91.56 236 ARG A O 1
ATOM 1857 N N . PHE A 1 237 ? -19.015 -0.712 4.313 1.00 87.56 237 PHE A N 1
ATOM 1858 C CA . PHE A 1 237 ? -20.479 -0.835 4.216 1.00 87.56 237 PHE A CA 1
ATOM 1859 C C . PHE A 1 237 ? -21.091 -1.444 5.480 1.00 87.56 237 PHE A C 1
ATOM 1861 O O . PHE A 1 237 ? -22.057 -0.923 6.046 1.00 87.56 237 PHE A O 1
ATOM 1868 N N . LYS A 1 238 ? -20.515 -2.572 5.889 1.00 75.62 238 LYS A N 1
ATOM 1869 C CA . LYS A 1 238 ? -20.859 -3.383 7.056 1.00 75.62 238 LYS A CA 1
ATOM 1870 C C . LYS A 1 238 ? -19.586 -4.065 7.526 1.00 75.62 238 LYS A C 1
ATOM 1872 O O . LYS A 1 238 ? -18.685 -4.292 6.713 1.00 75.62 238 LYS A O 1
ATOM 1877 N N . ALA A 1 239 ? -19.535 -4.419 8.796 1.00 66.25 239 ALA A N 1
ATOM 1878 C CA . ALA A 1 239 ? -18.440 -5.201 9.333 1.00 66.25 239 ALA A CA 1
ATOM 1879 C C . ALA A 1 239 ? -18.967 -6.517 9.921 1.00 66.25 239 ALA A C 1
ATOM 1881 O O . ALA A 1 239 ? -20.085 -6.573 10.438 1.00 66.25 239 ALA A O 1
ATOM 1882 N N . GLY A 1 240 ? -18.179 -7.587 9.774 1.00 60.12 240 GLY A N 1
ATOM 1883 C CA . GLY A 1 240 ? -18.499 -8.898 10.348 1.00 60.12 240 GLY A CA 1
ATOM 1884 C C . GLY A 1 240 ? -18.478 -8.904 11.881 1.00 60.12 240 GLY A C 1
ATOM 1885 O O . GLY A 1 240 ? -18.970 -9.836 12.503 1.00 60.12 240 GLY A O 1
ATOM 1886 N N . ASP A 1 241 ? -17.963 -7.828 12.477 1.00 59.88 241 ASP A N 1
ATOM 1887 C CA . ASP A 1 241 ? -17.878 -7.579 13.913 1.00 59.88 241 ASP A CA 1
ATOM 1888 C C . ASP A 1 241 ? -19.107 -6.858 14.510 1.00 59.88 241 ASP A C 1
ATOM 1890 O O . ASP A 1 241 ? -19.159 -6.591 15.716 1.00 59.88 241 ASP A O 1
ATOM 1894 N N . GLU A 1 242 ? -20.132 -6.543 13.709 1.00 63.75 242 GLU A N 1
ATOM 1895 C CA . GLU A 1 242 ? -21.370 -5.987 14.252 1.00 63.75 242 GLU A CA 1
ATOM 1896 C C . GLU A 1 242 ? -22.083 -7.051 15.110 1.00 63.75 242 GLU A C 1
ATOM 1898 O O . GLU A 1 242 ? -22.369 -8.149 14.642 1.00 63.75 242 GLU A O 1
ATOM 1903 N N . LEU A 1 243 ? -22.458 -6.701 16.350 1.00 59.12 243 LEU A N 1
ATOM 1904 C CA . LEU A 1 243 ? -23.138 -7.582 17.328 1.00 59.12 243 LEU A CA 1
ATOM 1905 C C . LEU A 1 243 ? -24.388 -8.319 16.797 1.00 59.12 243 LEU A C 1
ATOM 1907 O O . LEU A 1 243 ? -24.812 -9.298 17.401 1.00 59.12 243 LEU A O 1
ATOM 1911 N N . ASN A 1 244 ? -24.977 -7.841 15.697 1.00 59.66 244 ASN A N 1
ATOM 1912 C CA . ASN A 1 244 ? -26.164 -8.408 15.055 1.00 59.66 244 ASN A CA 1
ATOM 1913 C C . ASN A 1 244 ? -25.915 -8.820 13.588 1.00 59.66 244 ASN A C 1
ATOM 1915 O O . ASN A 1 244 ? -26.876 -9.000 12.837 1.00 59.66 244 ASN A O 1
ATOM 1919 N N . SER A 1 245 ? -24.659 -8.918 13.144 1.00 63.38 245 SER A N 1
ATOM 1920 C CA . SER A 1 245 ? -24.352 -9.386 11.792 1.00 63.38 245 SER A CA 1
ATOM 1921 C C . SER A 1 245 ? -24.469 -10.904 11.723 1.00 63.38 245 SER A C 1
ATOM 1923 O O . SER A 1 245 ? -23.847 -11.632 12.488 1.00 63.38 245 SER A O 1
ATOM 1925 N N . THR A 1 246 ? -25.250 -11.392 10.763 1.00 68.12 246 THR A N 1
ATOM 1926 C CA . THR A 1 246 ? -25.285 -12.812 10.388 1.00 68.12 246 THR A CA 1
ATOM 1927 C C . THR A 1 246 ? -24.093 -13.218 9.521 1.00 68.12 246 THR A C 1
ATOM 1929 O O . THR A 1 246 ? -23.851 -14.407 9.340 1.00 68.12 246 THR A O 1
ATOM 1932 N N . SER A 1 247 ? -23.356 -12.247 8.973 1.00 71.25 247 SER A N 1
ATOM 1933 C CA . SER A 1 247 ? -22.162 -12.473 8.159 1.00 71.25 247 SER A CA 1
ATOM 1934 C C . SER A 1 247 ? -20.913 -12.279 9.008 1.00 71.25 247 SER A C 1
ATOM 1936 O O . SER A 1 247 ? -20.754 -11.225 9.621 1.00 71.25 247 SER A O 1
ATOM 1938 N N . SER A 1 248 ? -20.005 -13.253 8.981 1.00 75.19 248 SER A N 1
ATOM 1939 C CA . SER A 1 248 ? -18.679 -13.153 9.600 1.00 75.19 248 SER A CA 1
ATOM 1940 C C . SER A 1 248 ? -17.720 -12.244 8.827 1.00 75.19 248 SER A C 1
ATOM 1942 O O . SER A 1 248 ? -16.628 -11.973 9.304 1.00 75.19 248 SER A O 1
ATOM 1944 N N . MET A 1 249 ? -18.110 -11.776 7.635 1.00 82.62 249 MET A N 1
ATOM 1945 C CA . MET A 1 249 ? -17.275 -10.936 6.781 1.00 82.62 249 MET A CA 1
ATOM 1946 C C . MET A 1 249 ? -17.982 -9.627 6.419 1.00 82.62 249 MET A C 1
ATOM 1948 O O . MET A 1 249 ? -19.169 -9.609 6.070 1.00 82.62 249 MET A O 1
ATOM 1952 N N . GLY A 1 250 ? -17.233 -8.531 6.499 1.00 87.25 250 GLY A N 1
ATOM 1953 C CA . GLY A 1 250 ? -17.599 -7.203 6.026 1.00 87.25 250 GLY A CA 1
ATOM 1954 C C . GLY A 1 250 ? -16.917 -6.850 4.707 1.00 87.25 250 GLY A C 1
ATOM 1955 O O . GLY A 1 250 ? -15.926 -7.466 4.321 1.00 87.25 250 GLY A O 1
ATOM 1956 N N . MET A 1 251 ? -17.436 -5.829 4.028 1.00 92.06 251 MET A N 1
ATOM 1957 C CA . MET A 1 251 ? -16.869 -5.323 2.777 1.00 92.06 251 MET A CA 1
ATOM 1958 C C . MET A 1 251 ? -16.823 -3.798 2.756 1.00 92.06 251 MET A C 1
ATOM 1960 O O . MET A 1 251 ? -17.658 -3.115 3.365 1.00 92.06 251 MET A O 1
ATOM 1964 N N . GLY A 1 252 ? -15.864 -3.261 2.017 1.00 94.06 252 GLY A N 1
ATOM 1965 C CA . GLY A 1 252 ? -15.691 -1.841 1.778 1.00 94.06 252 GLY A CA 1
ATOM 1966 C C . GLY A 1 252 ? -15.013 -1.563 0.447 1.00 94.06 252 GLY A C 1
ATOM 1967 O O . GLY A 1 252 ? -14.614 -2.472 -0.281 1.00 94.06 252 GLY A O 1
ATOM 1968 N N . PHE A 1 253 ? -14.893 -0.281 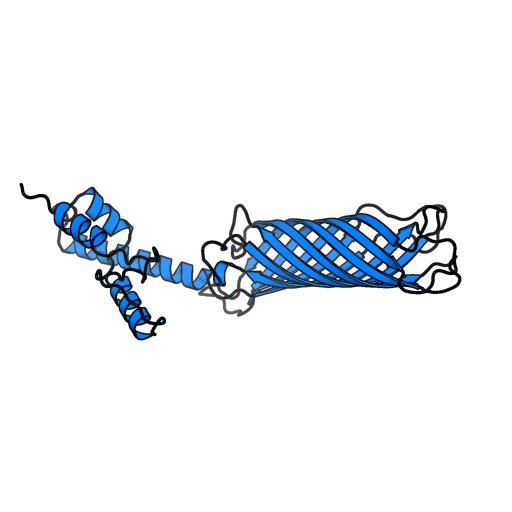0.139 1.00 97.19 253 PHE A N 1
ATOM 1969 C CA . PHE A 1 253 ? -14.083 0.204 -0.967 1.00 97.19 253 PHE A CA 1
ATOM 1970 C C . PHE A 1 253 ? -13.144 1.294 -0.477 1.00 97.19 253 PHE A C 1
ATOM 1972 O O . PHE A 1 253 ? -13.357 1.911 0.574 1.00 97.19 253 PHE A O 1
ATOM 1979 N N . PHE A 1 254 ? -12.103 1.547 -1.250 1.00 97.56 254 PHE A N 1
ATOM 1980 C CA . PHE A 1 254 ? -11.238 2.689 -1.042 1.00 97.56 254 PHE A CA 1
ATOM 1981 C C . PHE A 1 254 ? -10.727 3.230 -2.370 1.00 97.56 254 PHE A C 1
ATOM 1983 O O . PHE A 1 254 ? -10.655 2.518 -3.371 1.00 97.56 254 PHE A O 1
ATOM 1990 N N . ALA A 1 255 ? -10.383 4.508 -2.356 1.00 98.44 255 ALA A N 1
ATOM 1991 C CA . ALA A 1 255 ? -9.699 5.189 -3.438 1.00 98.44 255 ALA A CA 1
ATOM 1992 C C . ALA A 1 255 ? -8.513 5.946 -2.845 1.00 98.44 255 ALA A C 1
ATOM 1994 O O . ALA A 1 255 ? -8.632 6.509 -1.755 1.00 98.44 255 ALA A O 1
ATOM 1995 N N . MET A 1 256 ? -7.379 5.961 -3.534 1.00 98.06 256 MET A N 1
ATOM 1996 C CA . MET A 1 256 ? -6.191 6.681 -3.084 1.00 98.06 256 MET A CA 1
ATOM 1997 C C . MET A 1 256 ? -5.414 7.275 -4.251 1.00 98.06 256 MET A C 1
ATOM 1999 O O . MET A 1 256 ? -5.455 6.760 -5.367 1.00 98.06 256 MET A O 1
ATOM 2003 N N . ALA A 1 257 ? -4.703 8.355 -3.965 1.00 98.44 257 ALA A N 1
ATOM 2004 C CA . ALA A 1 257 ? -3.690 8.942 -4.819 1.00 98.44 257 ALA A CA 1
ATOM 2005 C C . ALA A 1 257 ? -2.326 8.705 -4.170 1.00 98.44 257 ALA A C 1
ATOM 2007 O O . ALA A 1 257 ? -2.187 8.917 -2.961 1.00 98.44 257 ALA A O 1
ATOM 2008 N N . SER A 1 258 ? -1.337 8.281 -4.947 1.00 98.00 258 SER A N 1
ATOM 2009 C CA . SER A 1 258 ? 0.034 8.086 -4.484 1.00 98.00 258 SER A CA 1
ATOM 2010 C C . SER A 1 258 ? 1.017 8.856 -5.355 1.00 98.00 258 SER A C 1
ATOM 2012 O O . SER A 1 258 ? 0.850 8.951 -6.568 1.00 98.00 258 SER A O 1
ATOM 2014 N N . MET A 1 259 ? 2.039 9.417 -4.718 1.00 98.25 259 MET A N 1
ATOM 2015 C CA . MET A 1 259 ? 3.269 9.858 -5.365 1.00 98.25 259 MET A CA 1
ATOM 2016 C C . MET A 1 259 ? 4.307 8.769 -5.123 1.00 98.25 259 MET A C 1
ATOM 2018 O O . MET A 1 259 ? 4.648 8.496 -3.970 1.00 98.25 259 MET A O 1
ATOM 2022 N N . GLU A 1 260 ? 4.771 8.128 -6.187 1.00 97.19 260 GLU A N 1
ATOM 2023 C CA . GLU A 1 260 ? 5.737 7.035 -6.124 1.00 97.19 260 GLU A CA 1
ATOM 2024 C C . GLU A 1 260 ? 7.081 7.484 -6.690 1.00 97.19 260 GLU A C 1
ATOM 2026 O O . GLU A 1 260 ? 7.136 8.068 -7.769 1.00 97.19 260 GLU A O 1
ATOM 2031 N N . ASN A 1 261 ? 8.161 7.179 -5.971 1.00 97.00 261 ASN A N 1
ATOM 2032 C CA . ASN A 1 261 ? 9.533 7.352 -6.437 1.00 97.00 261 ASN A CA 1
ATOM 2033 C C . ASN A 1 261 ? 10.193 5.981 -6.502 1.00 97.00 261 ASN A C 1
ATOM 2035 O O . ASN A 1 261 ? 10.419 5.344 -5.467 1.00 97.00 261 ASN A O 1
ATOM 2039 N N . ASN A 1 262 ? 10.482 5.538 -7.717 1.00 95.94 262 ASN A N 1
ATOM 2040 C CA . ASN A 1 262 ? 10.893 4.187 -8.038 1.00 95.94 262 ASN A CA 1
ATOM 2041 C C . ASN A 1 262 ? 12.279 4.197 -8.668 1.00 95.94 262 ASN A C 1
ATOM 2043 O O . ASN A 1 262 ? 12.460 4.703 -9.770 1.00 95.94 262 ASN A O 1
ATOM 2047 N N . ARG A 1 263 ? 13.243 3.588 -7.988 1.00 96.06 263 ARG A N 1
ATOM 2048 C CA . ARG A 1 263 ? 14.573 3.339 -8.523 1.00 96.06 263 ARG A CA 1
ATOM 2049 C C . ARG A 1 263 ? 14.608 1.980 -9.195 1.00 96.06 263 ARG A C 1
ATOM 2051 O O . ARG A 1 263 ? 14.335 0.959 -8.551 1.00 96.06 263 ARG A O 1
ATOM 2058 N N . VAL A 1 264 ? 14.979 1.971 -10.465 1.00 95.25 264 VAL A N 1
ATOM 2059 C CA . VAL A 1 264 ? 15.135 0.754 -11.256 1.00 95.25 264 VAL A CA 1
ATOM 2060 C C . VAL A 1 264 ? 16.613 0.550 -11.545 1.00 95.25 264 VAL A C 1
ATOM 2062 O O . VAL A 1 264 ? 17.295 1.462 -12.004 1.00 95.25 264 VAL A O 1
ATOM 2065 N N . ASN A 1 265 ? 17.109 -0.650 -11.255 1.00 95.38 265 ASN A N 1
ATOM 2066 C CA . ASN A 1 265 ? 18.485 -1.042 -11.531 1.00 95.38 265 ASN A CA 1
ATOM 2067 C C . ASN A 1 265 ? 18.480 -2.252 -12.467 1.00 95.38 265 ASN A C 1
ATOM 2069 O O . ASN A 1 265 ? 17.896 -3.283 -12.131 1.00 95.38 265 ASN A O 1
ATOM 2073 N N . ILE A 1 266 ? 19.157 -2.151 -13.603 1.00 94.50 266 ILE A N 1
ATOM 2074 C CA . ILE A 1 266 ? 19.393 -3.274 -14.508 1.00 94.50 266 ILE A CA 1
ATOM 2075 C C . ILE A 1 266 ? 20.475 -4.166 -13.893 1.00 94.50 266 ILE A C 1
ATOM 2077 O O . ILE A 1 266 ? 21.559 -3.696 -13.547 1.00 94.50 266 ILE A O 1
ATOM 2081 N N . THR A 1 267 ? 20.172 -5.451 -13.715 1.00 92.94 267 THR A N 1
ATOM 2082 C CA . THR A 1 267 ? 21.099 -6.411 -13.088 1.00 92.94 267 THR A CA 1
ATOM 2083 C C . THR A 1 267 ? 21.885 -7.249 -14.082 1.00 92.94 267 THR A C 1
ATOM 2085 O O . THR A 1 267 ? 22.962 -7.747 -13.763 1.00 92.94 267 THR A O 1
ATOM 2088 N N . THR A 1 268 ? 21.349 -7.409 -15.283 1.00 90.25 268 THR A N 1
ATOM 2089 C CA . THR A 1 268 ? 22.031 -8.023 -16.424 1.00 90.25 268 THR A CA 1
ATOM 2090 C C . THR A 1 268 ? 23.096 -7.081 -16.989 1.00 90.25 268 THR A C 1
ATOM 2092 O O . THR A 1 268 ? 22.977 -5.863 -16.868 1.00 90.25 268 THR A O 1
ATOM 2095 N N . GLY A 1 269 ? 24.148 -7.630 -17.604 1.00 86.00 269 GLY A N 1
ATOM 2096 C CA . GLY A 1 269 ? 25.170 -6.818 -18.269 1.00 86.00 269 GLY A CA 1
ATOM 2097 C C . GLY A 1 269 ? 24.538 -5.938 -19.347 1.00 86.00 269 GLY A C 1
ATOM 2098 O O . GLY A 1 269 ? 23.835 -6.444 -20.216 1.00 86.00 269 GLY A O 1
ATOM 2099 N N . VAL A 1 270 ? 24.747 -4.625 -19.258 1.00 85.38 270 VAL A N 1
ATOM 2100 C CA . VAL A 1 270 ? 24.183 -3.662 -20.206 1.00 85.38 270 VAL A CA 1
ATOM 2101 C C . VAL A 1 270 ? 25.042 -3.661 -21.470 1.00 85.38 270 VAL A C 1
ATOM 2103 O O . VAL A 1 270 ? 26.206 -3.266 -21.428 1.00 85.38 270 VAL A O 1
ATOM 2106 N N . GLU A 1 271 ? 24.476 -4.153 -22.569 1.00 88.69 271 GLU A N 1
ATOM 2107 C CA . GLU A 1 271 ? 25.123 -4.189 -23.891 1.00 88.69 271 GLU A CA 1
ATOM 2108 C C . GLU A 1 271 ? 24.674 -3.021 -24.782 1.00 88.69 271 GLU A C 1
ATOM 2110 O O . GLU A 1 271 ? 25.459 -2.520 -25.586 1.00 88.69 271 GLU A O 1
ATOM 2115 N N . ASP A 1 272 ? 23.432 -2.565 -24.604 1.00 85.81 272 ASP A N 1
ATOM 2116 C CA . ASP A 1 272 ? 22.854 -1.436 -25.329 1.00 85.81 272 ASP A CA 1
ATOM 2117 C C . ASP A 1 272 ? 23.201 -0.091 -24.658 1.00 85.81 272 ASP A C 1
ATOM 2119 O O . ASP A 1 272 ? 23.571 -0.031 -23.486 1.00 85.81 272 ASP A O 1
ATOM 2123 N N . ASN A 1 273 ? 23.062 1.024 -25.384 1.00 83.75 273 ASN A N 1
ATOM 2124 C CA . ASN A 1 273 ? 23.321 2.371 -24.856 1.00 83.75 273 ASN A CA 1
ATOM 2125 C C . ASN A 1 273 ? 22.161 2.874 -23.972 1.00 83.75 273 ASN A C 1
ATOM 2127 O O . ASN A 1 273 ? 21.451 3.810 -24.342 1.00 83.75 273 ASN A O 1
ATOM 2131 N N . ILE A 1 274 ? 21.955 2.222 -22.828 1.00 84.94 274 ILE A N 1
ATOM 2132 C CA . ILE A 1 274 ? 20.929 2.559 -21.836 1.00 84.94 274 ILE A CA 1
ATOM 2133 C C . ILE A 1 274 ? 21.538 2.759 -20.450 1.00 84.94 274 ILE A C 1
ATOM 2135 O O . ILE A 1 274 ? 22.569 2.178 -20.106 1.00 84.94 274 ILE A O 1
ATOM 2139 N N . ASP A 1 275 ? 20.864 3.554 -19.624 1.00 86.31 275 ASP A N 1
ATOM 2140 C CA . ASP A 1 275 ? 21.268 3.743 -18.237 1.00 86.31 275 ASP A CA 1
ATOM 2141 C C . ASP A 1 275 ? 21.019 2.468 -17.422 1.00 86.31 275 ASP A C 1
ATOM 2143 O O . ASP A 1 275 ? 19.916 1.919 -17.394 1.00 86.31 275 ASP A O 1
ATOM 2147 N N . SER A 1 276 ? 22.049 2.013 -16.704 1.00 89.50 276 SER A N 1
ATOM 2148 C CA . SER A 1 276 ? 21.950 0.856 -15.805 1.00 89.50 276 SER A CA 1
ATOM 2149 C C . SER A 1 276 ? 21.115 1.143 -14.558 1.00 89.50 276 SER A C 1
ATOM 2151 O O . SER A 1 276 ? 20.613 0.217 -13.920 1.00 89.50 276 SER A O 1
ATOM 2153 N N . VAL A 1 277 ? 20.969 2.417 -14.196 1.00 92.38 277 VAL A N 1
ATOM 2154 C CA . VAL A 1 277 ? 20.197 2.881 -13.049 1.00 92.38 277 VAL A CA 1
ATOM 2155 C C . VAL A 1 277 ? 19.468 4.155 -13.428 1.00 92.38 277 VAL A C 1
ATOM 2157 O O . VAL A 1 277 ? 20.097 5.107 -13.881 1.00 92.38 277 VAL A O 1
ATOM 2160 N N . TYR A 1 278 ? 18.170 4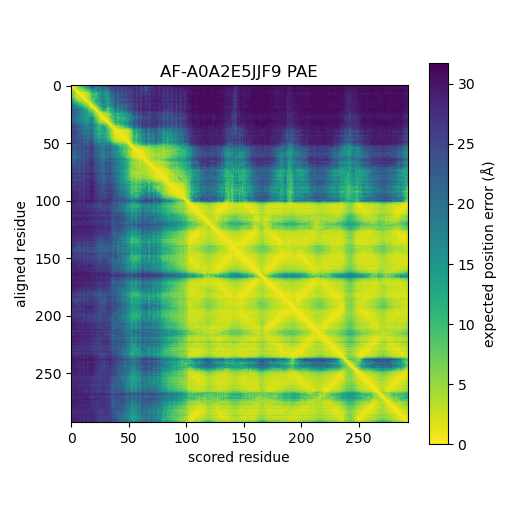.200 -13.161 1.00 91.00 278 TYR A N 1
ATOM 2161 C CA . TYR A 1 278 ? 17.374 5.409 -13.331 1.00 91.00 278 TYR A CA 1
ATOM 2162 C C . TYR A 1 278 ? 16.240 5.469 -12.301 1.00 91.00 278 TYR A C 1
ATOM 2164 O O . TYR A 1 278 ? 15.812 4.453 -11.743 1.00 91.00 278 TYR A O 1
ATOM 2172 N N . ASP A 1 279 ? 15.770 6.687 -12.043 1.00 93.12 279 ASP A N 1
ATOM 2173 C CA . ASP A 1 279 ? 14.714 6.988 -11.081 1.00 93.12 279 ASP A CA 1
ATOM 2174 C C . ASP A 1 279 ? 13.460 7.473 -11.817 1.00 93.12 279 ASP A C 1
ATOM 2176 O O . ASP A 1 279 ? 13.524 8.331 -12.695 1.00 93.12 279 ASP A O 1
ATOM 2180 N N . ILE A 1 280 ? 12.307 6.936 -11.432 1.00 92.44 280 ILE A N 1
ATOM 2181 C CA . ILE A 1 280 ? 10.996 7.283 -11.980 1.00 92.44 280 ILE A CA 1
ATOM 2182 C C . ILE A 1 280 ? 10.184 7.917 -10.860 1.00 92.44 280 ILE A C 1
ATOM 2184 O O . ILE A 1 280 ? 10.009 7.308 -9.804 1.00 92.44 280 ILE A O 1
ATOM 2188 N N . SER A 1 281 ? 9.651 9.111 -11.097 1.00 95.19 281 SER A N 1
ATOM 2189 C CA . SER A 1 281 ? 8.689 9.744 -10.198 1.00 95.19 281 SER A CA 1
ATOM 2190 C C . SER A 1 281 ? 7.340 9.827 -10.892 1.00 95.19 281 SER A C 1
ATOM 2192 O O . SER A 1 281 ? 7.237 10.405 -11.973 1.00 95.19 281 SER A O 1
ATOM 2194 N N . GLU A 1 282 ? 6.304 9.243 -10.299 1.00 95.56 282 GLU A N 1
ATOM 2195 C CA . GLU A 1 282 ? 4.972 9.245 -10.898 1.00 95.56 282 GLU A CA 1
ATOM 2196 C C . GLU A 1 282 ? 3.857 9.473 -9.882 1.00 95.56 282 GLU A C 1
ATOM 2198 O O . GLU A 1 282 ? 3.974 9.163 -8.696 1.00 95.56 282 GLU A O 1
ATOM 2203 N N . VAL A 1 283 ? 2.737 10.005 -10.376 1.00 97.56 283 VAL A N 1
ATOM 2204 C CA . VAL A 1 283 ? 1.500 10.121 -9.605 1.00 97.56 283 VAL A CA 1
ATOM 2205 C C . VAL A 1 283 ? 0.517 9.072 -10.102 1.00 97.56 283 VAL A C 1
ATOM 2207 O O . VAL A 1 283 ? 0.192 9.026 -11.293 1.00 97.56 283 VAL A O 1
ATOM 2210 N N . ARG A 1 284 ? 0.019 8.240 -9.186 1.00 97.50 284 ARG A N 1
ATOM 2211 C CA . ARG A 1 284 ? -0.919 7.156 -9.485 1.00 97.50 284 ARG A CA 1
ATOM 2212 C C . ARG A 1 284 ? -2.228 7.348 -8.737 1.00 97.50 284 ARG A C 1
ATOM 2214 O O . ARG A 1 284 ? -2.259 7.851 -7.615 1.00 97.50 284 ARG A O 1
ATOM 2221 N N . TYR A 1 285 ? -3.312 6.887 -9.347 1.00 98.00 285 TYR A N 1
ATOM 2222 C CA . TYR A 1 285 ? -4.578 6.656 -8.661 1.00 98.00 285 TYR A CA 1
ATOM 2223 C C . TYR A 1 285 ? -4.809 5.165 -8.506 1.00 98.00 285 TYR A C 1
ATOM 2225 O O . TYR A 1 285 ? -4.538 4.385 -9.419 1.00 98.00 285 TYR A O 1
ATOM 2233 N N . ALA A 1 286 ? -5.357 4.773 -7.363 1.00 98.12 286 ALA A N 1
ATOM 2234 C CA . ALA A 1 286 ? -5.772 3.410 -7.117 1.00 98.12 286 ALA A CA 1
ATOM 2235 C C . ALA A 1 286 ? -7.194 3.349 -6.570 1.00 98.12 286 ALA A C 1
ATOM 2237 O O . ALA A 1 286 ? -7.598 4.165 -5.741 1.00 98.12 286 ALA A O 1
ATOM 2238 N N . PHE A 1 287 ? -7.924 2.333 -7.013 1.00 98.25 287 PHE A N 1
ATOM 2239 C CA . PHE A 1 287 ? -9.250 1.984 -6.522 1.00 98.25 287 PHE A CA 1
ATOM 2240 C C . PHE A 1 287 ? -9.221 0.535 -6.071 1.00 98.25 287 PHE A C 1
ATOM 2242 O O . PHE A 1 287 ? -8.621 -0.320 -6.727 1.00 98.25 287 PHE A O 1
ATOM 2249 N N . GLY A 1 288 ? -9.859 0.251 -4.947 1.00 97.62 288 GLY A N 1
ATOM 2250 C CA . GLY A 1 288 ? -9.825 -1.079 -4.377 1.00 97.62 288 GLY A CA 1
ATOM 2251 C C . GLY A 1 288 ? -11.059 -1.433 -3.580 1.00 97.62 288 GLY A C 1
ATOM 2252 O O . GLY A 1 288 ? -11.850 -0.579 -3.172 1.00 97.62 288 GLY A O 1
ATOM 2253 N N . VAL A 1 289 ? -11.191 -2.730 -3.359 1.00 97.56 289 VAL A N 1
ATOM 2254 C CA . VAL A 1 289 ? -12.162 -3.330 -2.454 1.00 97.56 289 VAL A CA 1
ATOM 2255 C C . VAL A 1 289 ? -11.428 -3.899 -1.256 1.00 97.56 289 VAL A C 1
ATOM 2257 O O . VAL A 1 289 ? -10.276 -4.321 -1.357 1.00 97.56 289 VAL A O 1
ATOM 2260 N N . SER A 1 290 ? -12.098 -3.904 -0.116 1.00 95.00 290 SER A N 1
ATOM 2261 C CA . SER A 1 290 ? -11.557 -4.442 1.120 1.00 95.00 290 SER A CA 1
ATOM 2262 C C . SER A 1 290 ? -12.550 -5.393 1.766 1.00 95.00 290 SER A C 1
ATOM 2264 O O . SER A 1 290 ? -13.741 -5.095 1.857 1.00 95.00 290 SER A O 1
ATOM 2266 N N . ALA A 1 291 ? -12.062 -6.558 2.175 1.00 92.62 291 ALA A N 1
ATOM 2267 C CA . ALA A 1 291 ? -12.797 -7.539 2.957 1.00 92.62 291 ALA A CA 1
ATOM 2268 C C . ALA A 1 291 ? -12.285 -7.506 4.399 1.00 92.62 291 ALA A C 1
ATOM 2270 O O . ALA A 1 291 ? -11.075 -7.446 4.621 1.00 92.62 291 ALA A O 1
ATOM 2271 N N . PHE A 1 292 ? -13.201 -7.531 5.366 1.00 88.38 292 PHE A N 1
ATOM 2272 C CA . PHE A 1 292 ? -12.888 -7.448 6.795 1.00 88.38 292 PHE A CA 1
ATOM 2273 C C . PHE A 1 292 ? -13.441 -8.670 7.524 1.00 88.38 292 PHE A C 1
ATOM 2275 O O . PHE A 1 292 ? -14.613 -8.989 7.315 1.00 88.38 292 PHE A O 1
ATOM 2282 N N . PHE A 1 293 ? -12.652 -9.312 8.378 1.00 83.69 293 PHE A N 1
ATOM 2283 C CA . PHE A 1 293 ? -13.058 -10.476 9.176 1.00 83.69 293 PHE A CA 1
ATOM 2284 C C . PHE A 1 293 ? -12.349 -10.488 10.525 1.00 83.69 293 PHE A C 1
ATOM 2286 O O . PHE A 1 293 ? -11.269 -9.862 10.601 1.00 83.69 293 PHE A O 1
#

Solvent-accessible surface area (backbone atoms only — not comparable to full-atom values): 15377 Å² total; per-residue (Å²): 142,79,74,79,69,56,65,60,55,58,53,60,71,73,66,68,63,100,77,78,71,85,78,48,66,72,41,99,88,72,49,69,50,90,66,79,92,46,71,66,56,55,47,50,52,50,54,54,55,70,68,50,66,31,70,68,56,45,49,44,36,69,73,49,44,92,58,59,56,75,86,49,52,73,68,55,47,52,48,51,52,52,52,37,47,51,50,46,51,50,50,49,51,49,49,53,38,69,60,46,76,56,41,33,43,34,44,34,44,36,35,40,76,66,65,52,42,40,87,77,25,79,54,53,60,48,58,29,36,35,42,34,48,29,42,35,45,53,33,38,81,81,35,76,90,33,39,38,32,33,41,31,46,32,44,34,42,37,42,38,23,26,46,51,60,84,72,39,41,24,26,33,34,44,37,41,30,45,31,43,36,42,39,38,24,88,86,40,46,87,79,52,65,74,41,83,33,52,35,38,34,41,34,40,32,44,31,44,32,42,38,39,41,93,86,48,98,60,75,40,43,30,40,38,43,34,37,36,44,34,42,34,42,34,36,26,73,48,53,25,51,42,97,84,47,91,44,68,59,16,44,30,40,36,40,35,42,32,46,34,45,33,40,40,34,52,74,48,87,82,83,62,100,57,67,54,60,53,76,46,78,48,49,31,43,32,45,31,42,33,40,30,61

Secondary structure (DSSP, 8-state):
---THHHHHHHHHT---TT----SEEPTTSPEE-S---HHHHHHHHHHHHTSPPHHHHHHHHHHGGGGGTT--HHHHHHHHHHHHHHHHHHHHHHHHHTS---EEEEEEEEESS-B--SS--TT-S--EEEEEEEEEEGGGT-GGGTTEEEEEEEEEEEEEEEETTTTEEEEEEEEEEEEEEEE-SSS-TT-SSSEEEEEEEEEEEEEEEEE-TTSSS-EEEEEEEEEEEEEEEEEEE-TTSTT-S-S-EEEEEEEEEEEEEEEEE-S---SS--SEEEEEEEEEEEEEEEE-